Protein AF-0000000085013960 (afdb_homodimer)

Structure (mmCIF, N/CA/C/O backbone):
data_AF-0000000085013960-model_v1
#
loop_
_entity.id
_entity.type
_entity.pdbx_description
1 polymer 'Uncharacterized protein'
#
loop_
_atom_site.group_PDB
_atom_site.id
_atom_site.type_symbol
_atom_site.label_atom_id
_atom_site.label_alt_id
_atom_site.label_comp_id
_atom_site.label_asym_id
_atom_site.label_entity_id
_atom_site.label_seq_id
_atom_site.pdbx_PDB_ins_code
_atom_site.Cartn_x
_atom_site.Cartn_y
_atom_site.Cartn_z
_atom_site.occupancy
_atom_site.B_iso_or_equiv
_atom_site.auth_seq_id
_atom_site.auth_comp_id
_atom_site.auth_asym_id
_atom_site.auth_atom_id
_atom_site.pdbx_PDB_model_num
ATOM 1 N N . MET A 1 1 ? 26.328 -60.625 -32.75 1 34.53 1 MET A N 1
ATOM 2 C CA . MET A 1 1 ? 26.469 -59.156 -32.75 1 34.53 1 MET A CA 1
ATOM 3 C C . MET A 1 1 ? 25.094 -58.5 -32.719 1 34.53 1 MET A C 1
ATOM 5 O O . MET A 1 1 ? 24.453 -58.312 -33.781 1 34.53 1 MET A O 1
ATOM 9 N N . MET A 1 2 ? 24.219 -58.719 -31.703 1 44.34 2 MET A N 1
ATOM 10 C CA . MET A 1 2 ? 22.844 -58.281 -31.531 1 44.34 2 MET A C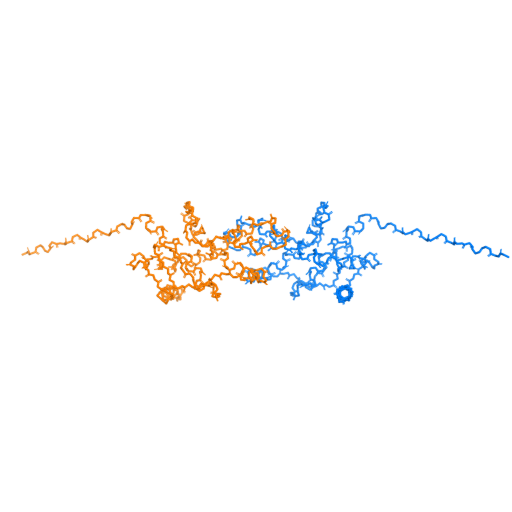A 1
ATOM 11 C C . MET A 1 2 ? 22.797 -56.75 -31.422 1 44.34 2 MET A C 1
ATOM 13 O O . MET A 1 2 ? 23.375 -56.188 -30.484 1 44.34 2 MET A O 1
ATOM 17 N N . THR A 1 3 ? 22.75 -56 -32.531 1 48.81 3 THR A N 1
ATOM 18 C CA . THR A 1 3 ? 22.531 -54.562 -32.562 1 48.81 3 THR A CA 1
ATOM 19 C C . THR A 1 3 ? 21.297 -54.188 -31.75 1 48.81 3 THR A C 1
ATOM 21 O O . THR A 1 3 ? 20.188 -54.625 -32.062 1 48.81 3 THR A O 1
ATOM 24 N N . LYS A 1 4 ? 21.516 -53.906 -30.422 1 54.72 4 LYS A N 1
ATOM 25 C CA . LYS A 1 4 ? 20.438 -53.375 -29.609 1 54.72 4 LYS A CA 1
ATOM 26 C C . LYS A 1 4 ? 19.781 -52.188 -30.312 1 54.72 4 LYS A C 1
ATOM 28 O O . LYS A 1 4 ? 20.453 -51.188 -30.641 1 54.72 4 LYS A O 1
ATOM 33 N N . ALA A 1 5 ? 18.625 -52.344 -30.953 1 47.38 5 ALA A N 1
ATOM 34 C CA . ALA A 1 5 ? 17.828 -51.25 -31.516 1 47.38 5 ALA A CA 1
ATOM 35 C C . ALA A 1 5 ? 17.641 -50.125 -30.5 1 47.38 5 ALA A C 1
ATOM 37 O O . ALA A 1 5 ? 17.203 -50.344 -29.375 1 47.38 5 ALA A O 1
ATOM 38 N N . PHE A 1 6 ? 18.469 -49.094 -30.5 1 43.22 6 PHE A N 1
ATOM 39 C CA . PHE A 1 6 ? 18.281 -47.844 -29.75 1 43.22 6 PHE A CA 1
ATOM 40 C C . PHE A 1 6 ? 16.859 -47.344 -29.922 1 43.22 6 PHE A C 1
ATOM 42 O O . PHE A 1 6 ? 16.453 -46.969 -31.031 1 43.22 6 PHE A O 1
ATOM 49 N N . THR A 1 7 ? 15.836 -47.969 -29.281 1 44.75 7 THR A N 1
ATOM 50 C CA . THR A 1 7 ? 14.5 -47.375 -29.344 1 44.75 7 THR A CA 1
ATOM 51 C C . THR A 1 7 ? 14.57 -45.844 -29.219 1 44.75 7 THR A C 1
ATOM 53 O O . THR A 1 7 ? 15.266 -45.312 -28.344 1 44.75 7 THR A O 1
ATOM 56 N N . ALA A 1 8 ? 14.273 -45.094 -30.266 1 50.06 8 ALA A N 1
ATOM 57 C CA . ALA A 1 8 ? 14.141 -43.625 -30.328 1 50.06 8 ALA A CA 1
ATOM 58 C C . ALA A 1 8 ? 13.445 -43.094 -29.094 1 50.06 8 ALA A C 1
ATOM 60 O O . ALA A 1 8 ? 12.5 -43.688 -28.578 1 50.06 8 ALA A O 1
ATOM 61 N N . PRO A 1 9 ? 14.211 -42.312 -28.312 1 45.5 9 PRO A N 1
ATOM 62 C CA . PRO A 1 9 ? 13.547 -41.719 -27.156 1 45.5 9 PRO A CA 1
ATOM 63 C C . PRO A 1 9 ? 12.117 -41.25 -27.453 1 45.5 9 PRO A C 1
ATOM 65 O O . PRO A 1 9 ? 11.797 -40.938 -28.609 1 45.5 9 PRO A O 1
ATOM 68 N N . ALA A 1 10 ? 11.109 -41.75 -26.844 1 44.91 10 ALA A N 1
ATOM 69 C CA . ALA A 1 10 ? 9.711 -41.344 -26.938 1 44.91 10 ALA A CA 1
ATOM 70 C C . ALA A 1 10 ? 9.594 -39.844 -27.203 1 44.91 10 ALA A C 1
ATOM 72 O O . ALA A 1 10 ? 10.422 -39.062 -26.734 1 44.91 10 ALA A O 1
ATOM 73 N N . PRO A 1 11 ? 9.016 -39.344 -28.266 1 38.75 11 PRO A N 1
ATOM 74 C CA . PRO A 1 11 ?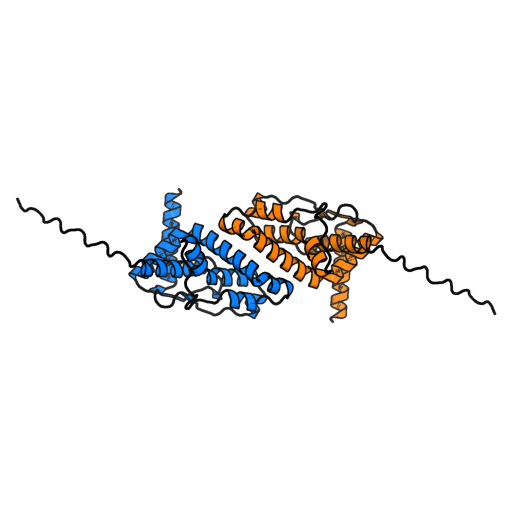 8.844 -37.938 -28.547 1 38.75 11 PRO A CA 1
ATOM 75 C C . PRO A 1 11 ? 8.484 -37.125 -27.297 1 38.75 11 PRO A C 1
ATOM 77 O O . PRO A 1 11 ? 7.789 -37.625 -26.406 1 38.75 11 PRO A O 1
ATOM 80 N N . GLN A 1 12 ? 9.336 -36.375 -26.688 1 40.06 12 GLN A N 1
ATOM 81 C CA . GLN A 1 12 ? 8.984 -35.406 -25.672 1 40.06 12 GLN A CA 1
ATOM 82 C C . GLN A 1 12 ? 7.625 -34.75 -25.953 1 40.06 12 GLN A C 1
ATOM 84 O O . GLN A 1 12 ? 7.41 -34.188 -27.016 1 40.06 12 GLN A O 1
ATOM 89 N N . THR A 1 13 ? 6.516 -35.344 -25.625 1 38.91 13 THR A N 1
ATOM 90 C CA . THR A 1 13 ? 5.195 -34.719 -25.781 1 38.91 13 THR A CA 1
ATOM 91 C C . THR A 1 13 ? 5.262 -33.219 -25.609 1 38.91 13 THR A C 1
ATOM 93 O O . THR A 1 13 ? 5.582 -32.719 -24.531 1 38.91 13 THR A O 1
ATOM 96 N N . GLN A 1 14 ? 5.535 -32.438 -26.578 1 43.69 14 GLN A N 1
ATOM 97 C CA . GLN A 1 14 ? 5.473 -30.984 -26.672 1 43.69 14 GLN A CA 1
ATOM 98 C C . GLN A 1 14 ? 4.207 -30.453 -26.016 1 43.69 14 GLN A C 1
ATOM 100 O O . GLN A 1 14 ? 3.096 -30.812 -26.406 1 43.69 14 GLN A O 1
ATOM 105 N N . ILE A 1 15 ? 4.168 -30.203 -24.703 1 50.97 15 ILE A N 1
ATOM 106 C CA . ILE A 1 15 ? 3.039 -29.562 -24.047 1 50.97 15 ILE A CA 1
ATOM 107 C C . ILE A 1 15 ? 2.504 -28.422 -24.922 1 50.97 15 ILE A C 1
ATOM 109 O O . ILE A 1 15 ? 3.271 -27.578 -25.391 1 50.97 15 ILE A O 1
ATOM 113 N N . ALA A 1 16 ? 1.278 -28.516 -25.422 1 58.5 16 ALA A N 1
ATOM 114 C CA . ALA A 1 16 ? 0.622 -27.453 -26.188 1 58.5 16 ALA A CA 1
ATOM 115 C C . ALA A 1 16 ? 0.793 -26.094 -25.516 1 58.5 16 ALA A C 1
ATOM 117 O O . ALA A 1 16 ? 0.674 -25.984 -24.297 1 58.5 16 ALA A O 1
ATOM 118 N N . PRO A 1 17 ? 1.431 -25.172 -26.219 1 63.28 17 PRO A N 1
ATOM 119 C CA . PRO A 1 17 ? 1.719 -23.828 -25.703 1 63.28 17 PRO A CA 1
ATOM 120 C C . PRO A 1 17 ? 0.569 -23.266 -24.875 1 63.28 17 PRO A C 1
ATOM 122 O O . PRO A 1 17 ? 0.802 -22.578 -23.875 1 63.28 17 PRO A O 1
ATOM 125 N N . ASP A 1 18 ? -0.625 -23.688 -25.125 1 83.19 18 ASP A N 1
ATOM 126 C CA . ASP A 1 18 ? -1.781 -23.172 -24.406 1 83.19 18 ASP A CA 1
ATOM 127 C C . ASP A 1 18 ? -1.883 -23.797 -23.016 1 83.19 18 ASP A C 1
ATOM 129 O O . ASP A 1 18 ? -2.154 -23.094 -22.031 1 83.19 18 ASP A O 1
ATOM 133 N N . LEU A 1 19 ? -1.408 -25.156 -23.031 1 89.69 19 LEU A N 1
ATOM 134 C CA . LEU A 1 19 ? -1.486 -25.844 -21.75 1 89.69 19 LEU A CA 1
ATOM 135 C C . LEU A 1 19 ? -0.412 -25.328 -20.797 1 89.69 19 LEU A C 1
ATOM 137 O O . LEU A 1 19 ? -0.662 -25.172 -19.594 1 89.69 19 LEU A O 1
ATOM 141 N N . TYR A 1 20 ? 0.756 -25.125 -21.344 1 92.5 20 TYR A N 1
ATOM 142 C CA . TYR A 1 20 ? 1.852 -24.594 -20.547 1 92.5 20 TYR A CA 1
ATOM 143 C C . TYR A 1 20 ? 1.48 -23.234 -19.953 1 92.5 20 TYR A C 1
ATOM 145 O O . TYR A 1 20 ? 1.585 -23.047 -18.734 1 92.5 20 TYR A O 1
ATOM 153 N N . LEU A 1 21 ? 1.007 -22.375 -20.781 1 93.44 21 LEU A N 1
ATOM 154 C CA . LEU A 1 21 ? 0.674 -21.031 -20.312 1 93.44 21 LEU A CA 1
ATOM 155 C C . LEU A 1 21 ? -0.438 -21.078 -19.281 1 93.44 21 LEU A C 1
ATOM 157 O O . LEU A 1 21 ? -0.339 -20.438 -18.234 1 93.44 21 LEU A O 1
ATOM 161 N N . ARG A 1 22 ? -1.415 -21.828 -19.562 1 92.5 22 ARG A N 1
ATOM 162 C CA . ARG A 1 22 ? -2.537 -21.953 -18.625 1 92.5 22 ARG A CA 1
ATOM 163 C C . ARG A 1 22 ? -2.074 -22.484 -17.266 1 92.5 22 ARG A C 1
ATOM 165 O O . ARG A 1 22 ? -2.453 -21.938 -16.234 1 92.5 22 ARG A O 1
ATOM 172 N N . SER A 1 23 ? -1.232 -23.516 -17.297 1 96.19 23 SER A N 1
ATOM 173 C CA . SER A 1 23 ? -0.751 -24.094 -16.047 1 96.19 23 SER A CA 1
ATOM 174 C C . SER A 1 23 ? 0.097 -23.094 -15.266 1 96.19 23 SER A C 1
ATOM 176 O O . SER A 1 23 ? -0.013 -23.016 -14.039 1 96.19 23 SER A O 1
ATOM 178 N N . VAL A 1 24 ? 0.872 -22.328 -15.984 1 97.06 24 VAL A N 1
ATOM 179 C CA . VAL A 1 24 ? 1.771 -21.375 -15.344 1 97.06 24 VAL A CA 1
ATOM 180 C C . VAL A 1 24 ? 0.961 -20.25 -14.711 1 97.06 24 VAL A C 1
ATOM 182 O O . VAL A 1 24 ? 1.248 -19.812 -13.586 1 97.06 24 VAL A O 1
ATOM 185 N N . LEU A 1 25 ? -0.064 -19.797 -15.383 1 95.94 25 LEU A N 1
ATOM 186 C CA . LEU A 1 25 ? -0.878 -18.703 -14.875 1 95.94 25 LEU A CA 1
ATOM 187 C C . LEU A 1 25 ? -1.646 -19.125 -13.633 1 95.94 25 LEU A C 1
ATOM 189 O O . LE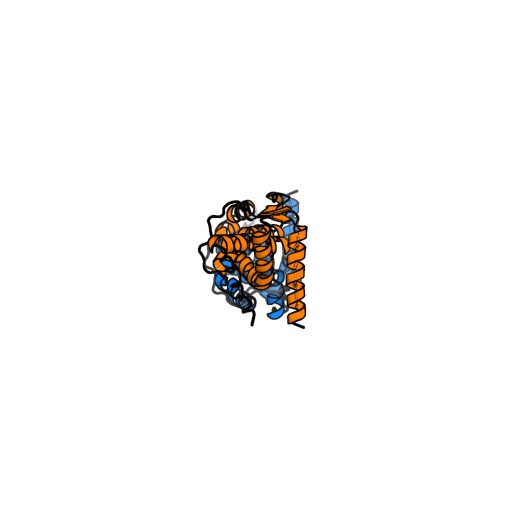U A 1 25 ? -1.679 -18.391 -12.641 1 95.94 25 LEU A O 1
ATOM 193 N N . ILE A 1 26 ? -2.166 -20.281 -13.664 1 95.81 26 ILE A N 1
ATOM 194 C CA . ILE A 1 26 ? -2.922 -20.797 -12.531 1 95.81 26 ILE A CA 1
ATOM 195 C C . ILE A 1 26 ? -1.976 -21.078 -11.367 1 95.81 26 ILE A C 1
ATOM 197 O O . ILE A 1 26 ? -2.287 -20.766 -10.219 1 95.81 26 ILE A O 1
ATOM 201 N N . ALA A 1 27 ? -0.834 -21.625 -11.664 1 97.88 27 ALA A N 1
ATOM 202 C CA . ALA A 1 27 ? 0.171 -21.906 -10.648 1 97.88 27 ALA A CA 1
ATOM 203 C C . ALA A 1 27 ? 0.643 -20.625 -9.969 1 97.88 27 ALA A C 1
ATOM 205 O O . ALA A 1 27 ? 0.898 -20.625 -8.758 1 97.88 27 ALA A O 1
ATOM 206 N N . ALA A 1 28 ? 0.744 -19.609 -10.742 1 97.81 28 ALA A N 1
ATOM 207 C CA . ALA A 1 28 ? 1.175 -18.312 -10.195 1 97.81 28 ALA A CA 1
ATOM 208 C C . ALA A 1 28 ? 0.218 -17.844 -9.109 1 97.81 28 ALA A C 1
ATOM 210 O O . ALA A 1 28 ? 0.652 -17.391 -8.039 1 97.81 28 ALA A O 1
ATOM 211 N N . GLU A 1 29 ? -1.069 -17.906 -9.391 1 97.31 29 GLU A N 1
ATOM 212 C CA . GLU A 1 29 ? -2.066 -17.516 -8.398 1 97.31 29 GLU A CA 1
ATOM 213 C C . GLU A 1 29 ? -1.962 -18.391 -7.148 1 97.31 29 GLU A C 1
ATOM 215 O O . GLU A 1 29 ? -2.01 -17.891 -6.027 1 97.31 29 GLU A O 1
ATOM 220 N N . ALA A 1 30 ? -1.729 -19.641 -7.328 1 97.75 30 ALA A N 1
ATOM 221 C CA . ALA A 1 30 ? -1.642 -20.578 -6.215 1 97.75 30 ALA A CA 1
ATOM 222 C C . ALA A 1 30 ? -0.409 -20.312 -5.359 1 97.75 30 ALA A C 1
ATOM 224 O O . ALA A 1 30 ? -0.48 -20.344 -4.129 1 97.75 30 ALA A O 1
ATOM 225 N N . VAL A 1 31 ? 0.691 -20.062 -6.016 1 98.56 31 VAL A N 1
ATOM 226 C CA . VAL A 1 31 ? 1.938 -19.812 -5.297 1 98.56 31 VAL A CA 1
ATOM 227 C C . VAL A 1 31 ? 1.815 -18.531 -4.488 1 98.56 31 VAL A C 1
ATOM 229 O O . VAL A 1 31 ? 2.203 -18.484 -3.316 1 98.56 31 VAL A O 1
ATOM 232 N N . LEU A 1 32 ? 1.246 -17.516 -5.082 1 98.38 32 LEU A N 1
ATOM 233 C CA . LEU A 1 32 ? 1.024 -16.281 -4.34 1 98.38 32 LEU A CA 1
ATOM 234 C C . LEU A 1 32 ? 0.135 -16.531 -3.125 1 98.38 32 LEU A C 1
ATOM 236 O O . LEU A 1 32 ? 0.415 -16.031 -2.033 1 98.38 32 LEU A O 1
ATOM 240 N N . ALA A 1 33 ? -0.944 -17.266 -3.354 1 98.06 33 ALA A N 1
ATOM 241 C CA . ALA A 1 33 ? -1.85 -17.562 -2.248 1 98.06 33 ALA A CA 1
ATOM 242 C C . ALA A 1 33 ? -1.116 -18.297 -1.123 1 98.06 33 ALA A C 1
ATOM 244 O O . ALA A 1 33 ? -1.311 -17.984 0.054 1 98.06 33 ALA A O 1
ATOM 245 N N . HIS A 1 34 ? -0.246 -19.172 -1.497 1 97.62 34 HIS A N 1
ATOM 246 C CA . HIS A 1 34 ? 0.511 -19.938 -0.52 1 97.62 34 HIS A CA 1
ATOM 247 C C . HIS A 1 34 ? 1.45 -19.047 0.283 1 97.62 34 HIS A C 1
ATOM 249 O O . HIS A 1 34 ? 1.659 -19.266 1.478 1 97.62 34 HIS A O 1
ATOM 255 N N . LEU A 1 35 ? 1.992 -18.094 -0.341 1 96.88 35 LEU A N 1
ATOM 256 C CA . LEU A 1 35 ? 2.963 -17.188 0.283 1 96.88 35 LEU A CA 1
ATOM 257 C C . LEU A 1 35 ? 2.273 -16.234 1.241 1 96.88 35 LEU A C 1
ATOM 259 O O . LEU A 1 35 ? 2.934 -15.586 2.061 1 96.88 35 LEU A O 1
ATOM 263 N N . HIS A 1 36 ? 1.008 -16.016 1.128 1 96.12 36 HIS A N 1
ATOM 264 C CA . HIS A 1 36 ? 0.226 -15.117 1.969 1 96.12 36 HIS A CA 1
ATOM 265 C C . HIS A 1 36 ? -0.785 -15.891 2.811 1 96.12 36 HIS A C 1
ATOM 267 O O . HIS A 1 36 ? -1.967 -15.953 2.465 1 96.12 36 HIS A O 1
ATOM 273 N N . PRO A 1 37 ? -0.419 -16.359 3.883 1 88.88 37 PRO A N 1
ATOM 274 C CA . PRO A 1 37 ? -1.261 -17.281 4.637 1 88.88 37 PRO A CA 1
ATOM 275 C C . PRO A 1 37 ? -2.385 -16.578 5.395 1 88.88 37 PRO A C 1
ATOM 277 O O . PRO A 1 37 ? -2.436 -16.641 6.625 1 88.88 37 PRO A O 1
ATOM 280 N N . ARG A 1 38 ? -3.318 -15.969 4.754 1 94.81 38 ARG A N 1
ATOM 281 C CA . ARG A 1 38 ? -4.547 -15.375 5.27 1 94.81 38 ARG A CA 1
ATOM 282 C C . ARG A 1 38 ? -5.727 -16.328 5.102 1 94.81 38 ARG A C 1
ATOM 284 O O . ARG A 1 38 ? -5.766 -17.125 4.156 1 94.81 38 ARG A O 1
ATOM 291 N N . ALA A 1 39 ? -6.641 -16.234 5.898 1 92.56 39 ALA A N 1
ATOM 292 C CA . ALA A 1 39 ? -7.766 -17.172 5.922 1 92.56 39 ALA A CA 1
ATOM 293 C C . ALA A 1 39 ? -8.461 -17.219 4.566 1 92.56 39 ALA A C 1
ATOM 295 O O . ALA A 1 39 ? -8.672 -18.297 4.008 1 92.56 39 ALA A O 1
ATOM 296 N N . PRO A 1 40 ? -8.734 -16.109 3.965 1 95.06 40 PRO A N 1
ATOM 297 C CA . PRO A 1 40 ? -9.438 -16.156 2.684 1 95.06 40 PRO A CA 1
ATOM 298 C C . PRO A 1 40 ? -8.547 -16.609 1.533 1 95.06 40 PRO A C 1
ATOM 300 O O . PRO A 1 40 ? -9.023 -16.797 0.411 1 95.06 40 PRO A O 1
ATOM 303 N N . LEU A 1 41 ? -7.293 -16.75 1.783 1 96.44 41 LEU A N 1
ATOM 304 C CA . LEU A 1 41 ? -6.363 -17.141 0.729 1 96.44 41 LEU A CA 1
ATOM 305 C C . LEU A 1 41 ? -5.938 -18.594 0.885 1 96.44 41 LEU A C 1
ATOM 307 O O . LEU A 1 41 ? -5.156 -19.109 0.079 1 96.44 41 LEU A O 1
ATOM 311 N N . ARG A 1 42 ? -6.488 -19.219 1.878 1 95.81 42 ARG A N 1
ATOM 312 C CA . ARG A 1 42 ? -6.297 -20.672 1.983 1 95.81 42 ARG A CA 1
ATOM 313 C C . ARG A 1 42 ? -7.09 -21.406 0.91 1 95.81 42 ARG A C 1
ATOM 315 O O . ARG A 1 42 ? -8.312 -21.281 0.84 1 95.81 42 ARG A O 1
ATOM 322 N N . PHE A 1 43 ? -6.34 -22.016 0.086 1 93.19 43 PHE A N 1
ATOM 323 C CA . PHE A 1 43 ? -7.066 -22.703 -0.979 1 93.19 43 PHE A CA 1
ATOM 324 C C . PHE A 1 43 ? -7.16 -24.203 -0.698 1 93.19 43 PHE A C 1
ATOM 326 O O . PHE A 1 43 ? -6.371 -24.75 0.079 1 93.19 43 PHE A O 1
ATOM 333 N N . VAL A 1 44 ? -8.188 -24.797 -1.324 1 95.06 44 VAL A N 1
ATOM 334 C CA . VAL A 1 44 ? -8.484 -26.219 -1.172 1 95.06 44 VAL A CA 1
ATOM 335 C C . VAL A 1 44 ? -7.785 -27.016 -2.271 1 95.06 44 VAL A C 1
ATOM 337 O O . VAL A 1 44 ? -7.207 -28.078 -2.01 1 95.06 44 VAL A O 1
ATOM 340 N N . CYS A 1 45 ? -7.844 -26.422 -3.445 1 96.5 45 CYS A N 1
ATOM 341 C CA . CYS A 1 45 ? -7.25 -27.125 -4.57 1 96.5 45 CYS A CA 1
ATOM 342 C C . CYS A 1 45 ? -6.938 -26.172 -5.715 1 96.5 45 CYS A C 1
ATOM 344 O O . CYS A 1 45 ? -7.453 -25.062 -5.754 1 96.5 45 CYS A O 1
ATOM 346 N N . VAL A 1 46 ? -6.094 -26.562 -6.52 1 97.25 46 VAL A N 1
ATOM 347 C CA . VAL A 1 46 ? -5.738 -25.906 -7.777 1 97.25 46 VAL A CA 1
ATOM 348 C C . VAL A 1 46 ? -5.945 -26.891 -8.938 1 97.25 46 VAL A C 1
ATOM 350 O O . VAL A 1 46 ? -5.43 -28 -8.914 1 97.25 46 VAL A O 1
ATOM 353 N N . ALA A 1 47 ? -6.672 -26.453 -9.891 1 96.06 47 ALA A N 1
ATOM 354 C CA . ALA A 1 47 ? -6.98 -27.328 -11.016 1 96.06 47 ALA A CA 1
ATOM 355 C C . ALA A 1 47 ? -6.762 -26.625 -12.352 1 96.06 47 ALA A C 1
ATOM 357 O O . ALA A 1 47 ? -7.059 -25.438 -12.484 1 96.06 47 ALA A O 1
ATOM 358 N N . LEU A 1 48 ? -6.285 -27.391 -13.305 1 92.69 48 LEU A N 1
ATOM 359 C CA . LEU A 1 48 ? -6.082 -26.844 -14.641 1 92.69 48 LEU A CA 1
ATOM 360 C C . LEU A 1 48 ? -7.391 -26.328 -15.227 1 92.69 48 LEU A C 1
ATOM 362 O O . LEU A 1 48 ? -7.406 -25.312 -15.922 1 92.69 48 LEU A O 1
ATOM 366 N N . ASP A 1 49 ? -8.406 -27.188 -14.875 1 86.25 49 ASP A N 1
ATOM 367 C CA . ASP A 1 49 ? -9.734 -26.781 -15.305 1 86.25 49 ASP A CA 1
ATOM 368 C C . ASP A 1 49 ? -10.5 -26.094 -14.18 1 86.25 49 ASP A C 1
ATOM 370 O O . ASP A 1 49 ? -10.672 -26.672 -13.102 1 86.25 49 ASP A O 1
ATOM 374 N N . GLY A 1 50 ? -10.43 -24.844 -13.93 1 86.19 50 GLY A N 1
ATOM 375 C CA . GLY A 1 50 ? -11.195 -24.156 -12.898 1 86.19 50 GLY A CA 1
ATOM 376 C C . GLY A 1 50 ? -10.398 -23.109 -12.148 1 86.19 50 GLY A C 1
ATOM 377 O O . GLY A 1 50 ? -10.961 -22.203 -11.5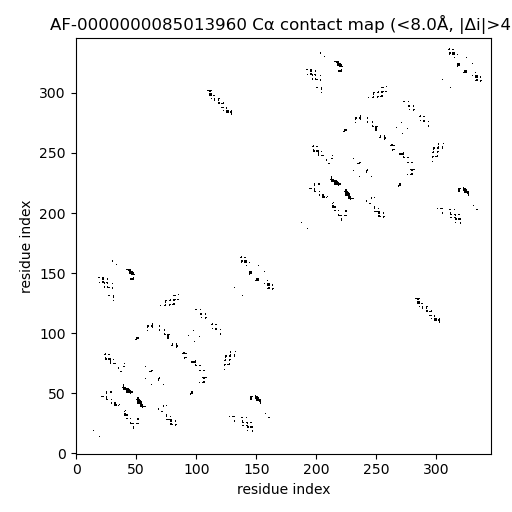39 1 86.19 50 GLY A O 1
ATOM 378 N N . GLY A 1 51 ? -9.07 -23.453 -12.031 1 93.12 51 GLY A N 1
ATOM 379 C CA . GLY A 1 51 ? -8.25 -22.469 -11.336 1 93.12 51 GLY A CA 1
ATOM 380 C C . GLY A 1 51 ? -8.094 -22.766 -9.852 1 93.12 51 GLY A C 1
ATOM 381 O O . GLY A 1 51 ? -8.062 -23.922 -9.445 1 93.12 51 GLY A O 1
ATOM 382 N N . VAL A 1 52 ? -7.887 -21.828 -9.055 1 96.06 52 VAL A N 1
ATOM 383 C CA . VAL A 1 52 ? -7.668 -21.984 -7.625 1 96.06 52 VAL A CA 1
ATOM 384 C C . VAL A 1 52 ? -9 -21.922 -6.887 1 96.06 52 VAL A C 1
ATOM 386 O O . VAL A 1 52 ? -9.781 -20.984 -7.086 1 96.06 52 VAL A O 1
ATOM 389 N N . THR A 1 53 ? -9.289 -22.922 -6.102 1 95.62 53 THR A N 1
ATOM 390 C CA . THR A 1 53 ? -10.484 -22.938 -5.27 1 95.62 53 THR A CA 1
ATOM 391 C C . THR A 1 53 ? -10.141 -22.625 -3.816 1 95.62 53 THR A C 1
ATOM 393 O O . THR A 1 53 ? -9.422 -23.391 -3.168 1 95.62 53 THR A O 1
ATOM 396 N N . PHE A 1 54 ? -10.695 -21.578 -3.357 1 96 54 PHE A N 1
ATOM 397 C CA . PHE A 1 54 ? -10.391 -21.141 -2.002 1 96 54 PHE A CA 1
ATOM 398 C C . PHE A 1 54 ? -11.414 -21.688 -1.014 1 96 54 PHE A C 1
ATOM 400 O O . PHE A 1 54 ? -12.562 -21.953 -1.385 1 96 54 PHE A O 1
ATOM 407 N N . ALA A 1 55 ? -10.992 -21.781 0.184 1 94.38 55 ALA A N 1
ATOM 408 C CA . ALA A 1 55 ? -11.828 -22.375 1.229 1 94.38 55 ALA A CA 1
ATOM 409 C C . ALA A 1 55 ? -12.938 -21.406 1.643 1 94.38 55 ALA A C 1
ATOM 411 O O . ALA A 1 55 ? -13.992 -21.828 2.113 1 94.38 55 ALA A O 1
ATOM 412 N N . ALA A 1 56 ? -12.672 -20.078 1.477 1 93.56 56 ALA A N 1
ATOM 413 C CA . ALA A 1 56 ? -13.633 -19.078 1.908 1 93.56 56 ALA A CA 1
ATOM 414 C C . ALA A 1 56 ? -13.555 -17.828 1.029 1 93.56 56 ALA A C 1
ATOM 416 O O . ALA A 1 56 ? -12.516 -17.547 0.43 1 93.56 56 ALA A O 1
ATOM 417 N N . GLN A 1 57 ? -14.672 -17.188 0.991 1 93.19 57 GLN A N 1
ATOM 418 C CA . GLN A 1 57 ? -14.703 -15.883 0.323 1 93.19 57 GLN A CA 1
ATOM 419 C C . GLN A 1 57 ? -14.273 -14.766 1.269 1 93.19 57 GLN A C 1
ATOM 421 O O . GLN A 1 57 ? -14.562 -14.812 2.465 1 93.19 57 GLN A O 1
ATOM 426 N N . PRO A 1 58 ? -13.602 -13.812 0.681 1 94.69 58 PRO A N 1
ATOM 427 C CA . PRO A 1 58 ? -13.281 -12.664 1.537 1 94.69 58 PRO A CA 1
ATOM 428 C C . PRO A 1 58 ? -14.516 -11.891 1.976 1 94.69 58 PRO A C 1
ATOM 430 O O . PRO A 1 58 ? -15.453 -11.711 1.189 1 94.69 58 PRO A O 1
ATOM 433 N N . HIS A 1 59 ? -14.484 -11.469 3.199 1 93.31 59 HIS A N 1
ATOM 434 C CA . HIS A 1 59 ? -15.562 -10.641 3.721 1 93.31 59 HIS A CA 1
ATOM 435 C C . HIS A 1 59 ? -15.312 -9.164 3.439 1 93.31 59 HIS A C 1
ATOM 437 O O . HIS A 1 59 ? -14.297 -8.609 3.861 1 93.31 59 HIS A O 1
ATOM 443 N N . PRO A 1 60 ? -16.25 -8.555 2.83 1 90.44 60 PRO A N 1
ATOM 444 C CA . PRO A 1 60 ? -16.031 -7.164 2.418 1 90.44 60 PRO A CA 1
ATOM 445 C C . PRO A 1 60 ? -15.719 -6.242 3.596 1 90.44 60 PRO A C 1
ATOM 447 O O . PRO A 1 60 ? -14.859 -5.367 3.49 1 90.44 60 PRO A O 1
ATOM 450 N N . GLN A 1 61 ? -16.391 -6.406 4.68 1 93.19 61 GLN A N 1
ATOM 451 C CA . GLN A 1 61 ? -16.156 -5.555 5.84 1 93.19 61 GLN A CA 1
ATOM 452 C C . GLN A 1 61 ? -14.758 -5.773 6.402 1 93.19 61 GLN A C 1
ATOM 454 O O . GLN A 1 61 ? -14.102 -4.824 6.844 1 93.19 61 GLN A O 1
ATOM 459 N N . ALA A 1 62 ? -14.297 -7.035 6.383 1 95.44 62 ALA A N 1
ATOM 460 C CA . ALA A 1 62 ? -12.945 -7.332 6.852 1 95.44 62 ALA A CA 1
ATOM 461 C C . ALA A 1 62 ? -11.898 -6.695 5.945 1 95.44 62 ALA A C 1
ATOM 463 O O . ALA A 1 62 ? -10.891 -6.168 6.426 1 95.44 62 ALA A O 1
ATOM 464 N N . LEU A 1 63 ? -12.188 -6.758 4.652 1 95.69 63 LEU A N 1
ATOM 465 C CA . LEU A 1 63 ? -11.281 -6.141 3.688 1 95.69 63 LEU A CA 1
ATOM 466 C C . LEU A 1 63 ? -11.188 -4.637 3.908 1 95.69 63 LEU A C 1
ATOM 468 O O . LEU A 1 63 ? -10.102 -4.062 3.877 1 95.69 63 LEU A O 1
ATOM 472 N N . ALA A 1 64 ? -12.297 -4.031 4.184 1 93.75 64 ALA A N 1
ATOM 473 C CA . ALA A 1 64 ? -12.352 -2.584 4.363 1 93.75 64 ALA A CA 1
ATOM 474 C C . ALA A 1 64 ? -11.625 -2.162 5.637 1 93.75 64 ALA A C 1
ATOM 476 O O . ALA A 1 64 ? -11.047 -1.074 5.699 1 93.75 64 ALA A O 1
ATOM 477 N N . MET A 1 65 ? -11.555 -3.045 6.648 1 94.31 65 MET A N 1
ATOM 478 C CA . MET A 1 65 ? -11.039 -2.695 7.965 1 94.31 65 MET A CA 1
ATOM 479 C C . MET A 1 65 ? -9.562 -3.074 8.086 1 94.31 65 MET A C 1
ATOM 481 O O . MET A 1 65 ? -8.875 -2.627 9.008 1 94.31 65 MET A O 1
ATOM 485 N N . ASN A 1 66 ? -9.133 -3.852 7.195 1 95.06 66 ASN A N 1
ATOM 486 C CA . ASN A 1 66 ? -7.766 -4.348 7.258 1 95.06 66 ASN A CA 1
ATOM 487 C C . ASN A 1 66 ? -7.059 -4.207 5.91 1 95.06 66 ASN A C 1
ATOM 489 O O . ASN A 1 66 ? -7.145 -5.094 5.062 1 95.06 66 ASN A O 1
ATOM 493 N N . ARG A 1 67 ? -6.289 -3.201 5.824 1 93.31 67 ARG A N 1
ATOM 494 C CA . ARG A 1 67 ? -5.633 -2.861 4.566 1 93.31 67 ARG A CA 1
ATOM 495 C C . ARG A 1 67 ? -4.668 -3.959 4.137 1 93.31 67 ARG A C 1
ATOM 497 O O . ARG A 1 67 ? -4.59 -4.301 2.955 1 93.31 67 ARG A O 1
ATOM 504 N N . GLY A 1 68 ? -3.893 -4.469 5.066 1 94.88 68 GLY A N 1
ATOM 505 C CA . GLY A 1 68 ? -2.992 -5.562 4.738 1 94.88 68 GLY A CA 1
ATOM 506 C C . GLY A 1 68 ? -3.705 -6.762 4.141 1 94.88 68 GLY A C 1
ATOM 507 O O . GLY A 1 68 ? -3.229 -7.352 3.17 1 94.88 68 GLY A O 1
ATOM 508 N N . LEU A 1 69 ? -4.84 -7.105 4.793 1 96.69 69 LEU A N 1
ATOM 509 C CA . LEU A 1 69 ? -5.645 -8.211 4.273 1 96.69 69 LEU A CA 1
ATOM 510 C C . LEU A 1 69 ? -6.156 -7.898 2.873 1 96.69 69 LEU A C 1
ATOM 512 O O . LEU A 1 69 ? -6.074 -8.734 1.974 1 96.69 69 LEU A O 1
ATOM 516 N N . LEU A 1 70 ? -6.676 -6.707 2.701 1 97.44 70 LEU A N 1
ATOM 517 C CA . LEU A 1 70 ? -7.18 -6.277 1.403 1 97.44 70 LEU A CA 1
ATOM 518 C C . LEU A 1 70 ? -6.105 -6.406 0.331 1 97.44 70 LEU A C 1
ATOM 520 O O . LEU A 1 70 ? -6.348 -6.98 -0.733 1 97.44 70 LEU A O 1
ATOM 524 N N . GLU A 1 71 ? -4.945 -5.902 0.624 1 97.81 71 GLU A N 1
ATOM 525 C CA . GLU A 1 71 ? -3.869 -5.875 -0.365 1 97.81 71 GLU A CA 1
ATOM 526 C C . GLU A 1 71 ? -3.414 -7.289 -0.722 1 97.81 71 GLU A C 1
ATOM 528 O O . GLU A 1 71 ? -3.172 -7.59 -1.893 1 97.81 71 GLU A O 1
ATOM 533 N N . ASP A 1 72 ? -3.309 -8.141 0.279 1 97.88 72 ASP A N 1
ATOM 534 C CA . ASP A 1 72 ? -2.916 -9.516 0.014 1 97.88 72 ASP A CA 1
ATOM 535 C C . ASP A 1 72 ? -3.932 -10.211 -0.889 1 97.88 72 ASP A C 1
ATOM 537 O O . ASP A 1 72 ? -3.555 -10.891 -1.851 1 97.88 72 ASP A O 1
ATOM 541 N N . VAL A 1 73 ? -5.199 -10.055 -0.562 1 98.06 73 VAL A N 1
ATOM 542 C CA . VAL A 1 73 ? -6.266 -10.719 -1.301 1 98.06 73 VAL A CA 1
ATOM 543 C C . VAL A 1 73 ? -6.281 -10.227 -2.746 1 98.06 73 VAL A C 1
ATOM 545 O O . VAL A 1 73 ? -6.359 -11.031 -3.68 1 98.06 73 VAL A O 1
ATOM 548 N N . VAL A 1 74 ? -6.172 -8.953 -2.965 1 97.88 74 VAL A N 1
ATOM 549 C CA . VAL A 1 74 ? -6.215 -8.383 -4.305 1 97.88 74 VAL A CA 1
ATOM 550 C C . VAL A 1 74 ? -4.949 -8.766 -5.07 1 97.88 74 VAL A C 1
ATOM 552 O O . VAL A 1 74 ? -5.008 -9.102 -6.254 1 97.88 74 VAL A O 1
ATOM 555 N N . LEU A 1 75 ? -3.818 -8.742 -4.387 1 98.06 75 LEU A N 1
ATOM 556 C CA . LEU A 1 75 ? -2.549 -9.133 -4.988 1 98.06 75 LEU A CA 1
ATOM 557 C C . LEU A 1 75 ? -2.617 -10.555 -5.527 1 98.06 75 LEU A C 1
ATOM 559 O O . LEU A 1 75 ? -2.201 -10.82 -6.66 1 98.06 75 LEU A O 1
ATOM 563 N N . VAL A 1 76 ? -3.178 -11.406 -4.758 1 98.06 76 VAL A N 1
ATOM 564 C CA . VAL A 1 76 ? -3.293 -12.805 -5.156 1 98.06 76 VAL A CA 1
ATOM 565 C C . VAL A 1 76 ? -4.258 -12.93 -6.336 1 98.06 76 VAL A C 1
ATOM 567 O O . VAL A 1 76 ? -4 -13.68 -7.281 1 98.06 76 VAL A O 1
ATOM 570 N N . ALA A 1 77 ? -5.34 -12.195 -6.273 1 96.81 77 ALA A N 1
ATOM 571 C CA . ALA A 1 77 ? -6.32 -12.211 -7.355 1 96.81 77 ALA A CA 1
ATOM 572 C C . ALA A 1 77 ? -5.703 -11.719 -8.664 1 96.81 77 ALA A C 1
ATOM 574 O O . ALA A 1 77 ? -6.203 -12.031 -9.75 1 96.81 77 ALA A O 1
ATOM 575 N N . LEU A 1 78 ? -4.602 -11.008 -8.555 1 96.75 78 LEU A N 1
ATOM 576 C CA . LEU A 1 78 ? -3.924 -10.461 -9.727 1 96.75 78 LEU A CA 1
ATOM 577 C C . LEU A 1 78 ? -2.824 -11.398 -10.211 1 96.75 78 LEU A C 1
ATOM 579 O O . LEU A 1 78 ? -2.082 -11.07 -11.133 1 96.75 78 LEU A O 1
ATOM 583 N N . GLY A 1 79 ? -2.727 -12.492 -9.594 1 96.81 79 GLY A N 1
ATOM 584 C CA . GLY A 1 79 ? -1.624 -13.406 -9.844 1 96.81 79 GLY A CA 1
ATOM 585 C C . GLY A 1 79 ? -1.507 -13.812 -11.305 1 96.81 79 GLY A C 1
ATOM 586 O O . GLY A 1 79 ? -0.413 -13.805 -11.867 1 96.81 79 GLY A O 1
ATOM 587 N N . ARG A 1 80 ? -2.602 -14.148 -11.922 1 95.75 80 ARG A N 1
ATOM 588 C CA . ARG A 1 80 ? -2.584 -14.609 -13.305 1 95.75 80 ARG A CA 1
ATOM 589 C C . ARG A 1 80 ? -2.18 -13.484 -14.25 1 95.75 80 ARG A C 1
ATOM 591 O O . ARG A 1 80 ? -1.349 -13.68 -15.141 1 95.75 80 ARG A O 1
ATOM 598 N N . VAL A 1 81 ? -2.725 -12.328 -14.016 1 95.12 81 VAL A N 1
ATOM 599 C CA . VAL A 1 81 ? -2.412 -11.172 -14.844 1 95.12 81 VAL A CA 1
ATOM 600 C C . VAL A 1 81 ? -0.937 -10.805 -14.688 1 95.12 81 VAL A C 1
ATOM 602 O O . VAL A 1 81 ? -0.265 -10.484 -15.672 1 95.12 81 VAL A O 1
ATOM 605 N N . ALA A 1 82 ? -0.451 -10.867 -13.5 1 96.88 82 ALA A N 1
ATOM 606 C CA . ALA A 1 82 ? 0.949 -10.555 -13.227 1 96.88 82 ALA A CA 1
ATOM 607 C C . ALA A 1 82 ? 1.877 -11.531 -13.938 1 96.88 82 ALA A C 1
ATOM 609 O O . ALA A 1 82 ? 2.865 -11.125 -14.555 1 96.88 82 ALA A O 1
ATOM 610 N N . ALA A 1 83 ? 1.525 -12.781 -13.867 1 97.25 83 ALA A N 1
ATOM 611 C CA . ALA A 1 83 ? 2.336 -13.797 -14.531 1 97.25 83 ALA A CA 1
ATOM 612 C C . ALA A 1 83 ? 2.33 -13.609 -16.047 1 97.25 83 ALA A C 1
ATOM 614 O O . ALA A 1 83 ? 3.369 -13.734 -16.703 1 97.25 83 ALA A O 1
ATOM 615 N N . ALA A 1 84 ? 1.172 -13.344 -16.578 1 95.94 84 ALA A N 1
ATOM 616 C CA . ALA A 1 84 ? 1.063 -13.094 -18.016 1 95.94 84 ALA A CA 1
ATOM 617 C C . ALA A 1 84 ? 1.982 -11.953 -18.438 1 95.94 84 ALA A C 1
ATOM 619 O O . ALA A 1 84 ? 2.668 -12.055 -19.453 1 95.94 84 ALA A O 1
ATOM 620 N N . ARG A 1 85 ? 2.012 -10.945 -17.672 1 95.31 85 ARG A N 1
ATOM 621 C CA . ARG A 1 85 ? 2.859 -9.805 -17.984 1 95.31 85 ARG A CA 1
ATOM 622 C C . ARG A 1 85 ? 4.336 -10.18 -17.922 1 95.31 85 ARG A C 1
ATOM 624 O O . ARG A 1 85 ? 5.133 -9.742 -18.75 1 95.31 85 ARG A O 1
ATOM 631 N N . LEU A 1 86 ? 4.684 -10.953 -16.922 1 96.44 86 LEU A N 1
ATOM 632 C CA . LEU A 1 86 ? 6.062 -11.414 -16.812 1 96.44 86 LEU A CA 1
ATOM 633 C C . LEU A 1 86 ? 6.469 -12.211 -18.062 1 96.44 86 LEU A C 1
ATOM 635 O O . LEU A 1 86 ? 7.621 -12.148 -18.484 1 96.44 86 LEU A O 1
ATOM 639 N N . LEU A 1 87 ? 5.496 -12.898 -18.562 1 95.88 87 LEU A N 1
ATOM 640 C CA . LEU A 1 87 ? 5.75 -13.742 -19.734 1 95.88 87 LEU A CA 1
ATOM 641 C C . LEU A 1 87 ? 5.531 -12.961 -21.016 1 95.88 87 LEU A C 1
ATOM 643 O O . LEU A 1 87 ? 5.66 -13.508 -22.109 1 95.88 87 LEU A O 1
ATOM 647 N N . ALA A 1 88 ? 5.148 -11.688 -20.906 1 94.5 88 ALA A N 1
ATOM 648 C CA . ALA A 1 88 ? 4.898 -10.805 -22.047 1 94.5 88 ALA A CA 1
ATOM 649 C C . ALA A 1 88 ? 3.805 -11.367 -22.953 1 94.5 88 ALA A C 1
ATOM 651 O O . ALA A 1 88 ? 3.941 -11.359 -24.172 1 94.5 88 ALA A O 1
ATOM 652 N N . VAL A 1 89 ? 2.799 -11.914 -22.297 1 92.88 89 VAL A N 1
ATOM 653 C CA . VAL A 1 89 ? 1.63 -12.383 -23.047 1 92.88 89 VAL A CA 1
ATOM 654 C C . VAL A 1 89 ? 0.395 -11.594 -22.609 1 92.88 89 VAL A C 1
ATOM 656 O O . VAL A 1 89 ? 0.402 -10.945 -21.562 1 92.88 89 VAL A O 1
ATOM 659 N N . VAL A 1 90 ? -0.593 -11.625 -23.438 1 87.69 90 VAL A N 1
ATOM 660 C CA . VAL A 1 90 ? -1.85 -10.961 -23.125 1 87.69 90 VAL A CA 1
ATOM 661 C C . VAL A 1 90 ? -2.592 -11.734 -22.031 1 87.69 90 VAL A C 1
ATOM 663 O O . VAL A 1 90 ? -2.801 -12.945 -22.156 1 87.69 90 VAL A O 1
ATOM 666 N N . PRO A 1 91 ? -2.75 -10.977 -21.016 1 80.69 91 PRO A N 1
ATOM 667 C CA . PRO A 1 91 ? -3.477 -11.672 -19.953 1 80.69 91 PRO A CA 1
ATOM 668 C C . PRO A 1 91 ? -4.84 -12.188 -20.406 1 80.69 91 PRO A C 1
ATOM 670 O O . PRO A 1 91 ? -5.582 -11.469 -21.078 1 80.69 91 PRO A O 1
ATOM 673 N N . PRO A 1 92 ? -5.051 -13.391 -20.094 1 74.69 92 PRO A N 1
ATOM 674 C CA . PRO A 1 92 ? -6.387 -13.898 -20.422 1 74.69 92 PRO A CA 1
ATOM 675 C C . PRO A 1 92 ? -7.484 -13.234 -19.594 1 74.69 92 PRO A C 1
ATOM 677 O O . PRO A 1 92 ? -7.215 -12.703 -18.516 1 74.69 92 PRO A O 1
ATOM 680 N N . PRO A 1 93 ? -8.688 -13.164 -20.297 1 70.81 93 PRO A N 1
ATOM 681 C CA . PRO A 1 93 ? -9.797 -12.68 -19.469 1 70.81 93 PRO A CA 1
ATOM 682 C C . PRO A 1 93 ? -9.914 -13.445 -18.141 1 70.81 93 PRO A C 1
ATOM 684 O O . PRO A 1 93 ? -9.586 -14.633 -18.078 1 70.81 93 PRO A O 1
ATOM 687 N N . ASN A 1 94 ? -9.992 -12.719 -17.125 1 61.88 94 ASN A N 1
ATOM 688 C CA . ASN A 1 94 ? -10.109 -13.352 -15.82 1 61.88 94 ASN A CA 1
ATOM 689 C C . ASN A 1 94 ? -11.25 -14.367 -15.789 1 61.88 94 ASN A C 1
ATOM 691 O O . ASN A 1 94 ? -12.406 -14 -15.562 1 61.88 94 ASN A O 1
ATOM 695 N N . GLU A 1 95 ? -10.961 -15.523 -16.234 1 66.06 95 GLU A N 1
ATOM 696 C CA . GLU A 1 95 ? -11.977 -16.562 -16.141 1 66.06 95 GLU A CA 1
ATOM 697 C C . GLU A 1 95 ? -11.789 -17.391 -14.875 1 66.06 95 GLU A C 1
ATOM 699 O O . GLU A 1 95 ? -10.75 -18.031 -14.688 1 66.06 95 GLU A O 1
ATOM 704 N N . GLY A 1 96 ? -12.75 -17.375 -13.984 1 66.56 96 GLY A N 1
ATOM 705 C CA . GLY A 1 96 ? -12.867 -18.266 -12.844 1 66.56 96 GLY A CA 1
ATOM 706 C C . GLY A 1 96 ? -12.156 -17.766 -11.609 1 66.56 96 GLY A C 1
ATOM 707 O O . GLY A 1 96 ? -12.297 -18.328 -10.523 1 66.56 96 GLY A O 1
ATOM 708 N N . GLY A 1 97 ? -11.398 -16.688 -11.773 1 78.06 97 GLY A N 1
ATOM 709 C CA . GLY A 1 97 ? -10.695 -16.219 -10.594 1 78.06 97 GLY A CA 1
ATOM 710 C C . GLY A 1 97 ? -11.375 -15.039 -9.93 1 78.06 97 GLY A C 1
ATOM 711 O O . GLY A 1 97 ? -12.406 -14.562 -10.406 1 78.06 97 GLY A O 1
ATOM 712 N N . ARG A 1 98 ? -11.008 -14.805 -8.797 1 91.31 98 ARG A N 1
ATOM 713 C CA . ARG A 1 98 ? -11.531 -13.648 -8.078 1 91.31 98 ARG A CA 1
ATOM 714 C C . ARG A 1 98 ? -11.258 -12.359 -8.852 1 91.31 98 ARG A C 1
ATOM 716 O O . ARG A 1 98 ? -10.211 -12.227 -9.492 1 91.31 98 ARG A O 1
ATOM 723 N N . ASP A 1 99 ? -12.258 -11.531 -8.836 1 93.25 99 ASP A N 1
ATOM 724 C CA . ASP A 1 99 ? -12.156 -10.25 -9.539 1 93.25 99 ASP A CA 1
ATOM 725 C C . ASP A 1 99 ? -11.445 -9.211 -8.68 1 93.25 99 ASP A C 1
ATOM 727 O O . ASP A 1 99 ? -12.055 -8.594 -7.805 1 93.25 99 ASP A O 1
ATOM 731 N N . ALA A 1 100 ? -10.18 -8.977 -9.031 1 95.75 100 ALA A N 1
ATOM 732 C CA . ALA A 1 100 ? -9.336 -8.078 -8.25 1 95.75 100 ALA A CA 1
ATOM 733 C C . ALA A 1 100 ? -9.938 -6.676 -8.195 1 95.75 100 ALA A C 1
ATOM 735 O O . ALA A 1 100 ? -9.953 -6.039 -7.137 1 95.75 100 ALA A O 1
ATOM 736 N N . ARG A 1 101 ? -10.461 -6.191 -9.289 1 95.44 101 ARG A N 1
ATOM 737 C CA . ARG A 1 101 ? -11.016 -4.844 -9.367 1 95.44 101 ARG A CA 1
ATOM 738 C C . ARG A 1 101 ? -12.25 -4.711 -8.484 1 95.44 101 ARG A C 1
ATOM 740 O O . ARG A 1 101 ? -12.398 -3.727 -7.754 1 95.44 101 ARG A O 1
ATOM 747 N N . ALA A 1 102 ? -13.055 -5.672 -8.523 1 94.81 102 ALA A N 1
ATOM 748 C CA . ALA A 1 102 ? -14.266 -5.652 -7.711 1 94.81 102 ALA A CA 1
ATOM 749 C C . ALA A 1 102 ? -13.93 -5.742 -6.223 1 94.81 102 ALA A C 1
ATOM 751 O O . ALA A 1 102 ? -14.547 -5.066 -5.398 1 94.81 102 ALA A O 1
ATOM 752 N N . LEU A 1 103 ? -12.969 -6.594 -5.891 1 96.06 103 LEU A N 1
ATOM 753 C CA . LEU A 1 103 ? -12.539 -6.742 -4.504 1 96.06 103 LEU A CA 1
ATOM 754 C C . LEU A 1 103 ? -12 -5.422 -3.957 1 96.06 103 LEU A C 1
ATOM 756 O O . LEU A 1 103 ? -12.375 -5.004 -2.859 1 96.06 103 LEU A O 1
ATOM 760 N N . LEU A 1 104 ? -11.164 -4.785 -4.75 1 97.19 104 LEU A N 1
ATOM 761 C CA . LEU A 1 104 ? -10.594 -3.516 -4.324 1 97.19 104 LEU A CA 1
ATOM 762 C C . LEU A 1 104 ? -11.68 -2.449 -4.188 1 97.19 104 LEU A C 1
ATOM 764 O O . LEU A 1 104 ? -11.75 -1.752 -3.176 1 97.19 104 LEU A O 1
ATOM 768 N N . ALA A 1 105 ? -12.531 -2.383 -5.113 1 95.75 105 ALA A N 1
ATOM 769 C CA . ALA A 1 105 ? -13.602 -1.392 -5.129 1 95.75 105 ALA A CA 1
ATOM 770 C C . ALA A 1 105 ? -14.5 -1.536 -3.906 1 95.75 105 ALA A C 1
ATOM 772 O O . ALA A 1 105 ? -14.938 -0.538 -3.328 1 95.75 105 ALA A O 1
ATOM 773 N N . SER A 1 106 ? -14.688 -2.73 -3.531 1 92.88 106 SER A N 1
ATOM 774 C CA . SER A 1 106 ? -15.609 -2.996 -2.43 1 92.88 106 SER A CA 1
ATOM 775 C C . SER A 1 106 ? -15.031 -2.523 -1.1 1 92.88 106 SER A C 1
ATOM 777 O O . SER A 1 106 ? -15.773 -2.285 -0.144 1 92.88 106 SER A O 1
ATOM 779 N N . ALA A 1 107 ? -13.742 -2.369 -1.062 1 94.44 107 ALA A N 1
ATOM 780 C CA . ALA A 1 107 ? -13.086 -2.078 0.208 1 94.44 107 ALA A CA 1
ATOM 781 C C . ALA A 1 107 ? -12.703 -0.604 0.303 1 94.44 107 ALA A C 1
ATOM 783 O O . ALA A 1 107 ? -12.391 -0.107 1.388 1 94.44 107 ALA A O 1
ATOM 784 N N . LEU A 1 108 ? -12.602 0.047 -0.817 1 93.81 108 LEU A N 1
ATOM 785 C CA . LEU A 1 108 ? -12.219 1.455 -0.821 1 93.81 108 LEU A CA 1
ATOM 786 C C . LEU A 1 108 ? -13.406 2.342 -0.465 1 93.81 108 LEU A C 1
ATOM 788 O O . LEU A 1 108 ? -14.117 2.824 -1.353 1 93.81 108 LEU A O 1
ATOM 792 N N . THR A 1 109 ? -13.578 2.676 0.802 1 90.12 109 THR A N 1
ATOM 793 C CA . THR A 1 109 ? -14.758 3.385 1.302 1 90.12 109 THR A CA 1
ATOM 794 C C . THR A 1 109 ? -14.523 4.895 1.277 1 90.12 109 THR A C 1
ATOM 796 O O . THR A 1 109 ? -15.477 5.672 1.315 1 90.12 109 THR A O 1
ATOM 799 N N . GLN A 1 110 ? -13.297 5.336 1.269 1 92.88 110 GLN A N 1
ATOM 800 C CA . GLN A 1 110 ? -12.992 6.766 1.229 1 92.88 110 GLN A CA 1
ATOM 801 C C . GLN A 1 110 ? -12.945 7.277 -0.207 1 92.88 110 GLN A C 1
ATOM 803 O O . GLN A 1 110 ? -12.289 6.68 -1.062 1 92.88 110 GLN A O 1
ATOM 808 N N . PRO A 1 111 ? -13.625 8.367 -0.485 1 94.5 111 PRO A N 1
ATOM 809 C CA . PRO A 1 111 ? -13.688 8.891 -1.854 1 94.5 111 PRO A CA 1
ATOM 810 C C . PRO A 1 111 ? -12.305 9.172 -2.438 1 94.5 111 PRO A C 1
ATOM 812 O O . PRO A 1 111 ? -12.078 8.945 -3.629 1 94.5 111 PRO A O 1
ATOM 815 N N . GLU A 1 112 ? -11.391 9.648 -1.649 1 94.81 112 GLU A N 1
ATOM 816 C CA . GLU A 1 112 ? -10.047 9.969 -2.123 1 94.81 112 GLU A CA 1
ATOM 817 C C . GLU A 1 112 ? -9.344 8.734 -2.668 1 94.81 112 GLU A C 1
ATOM 819 O O . GLU 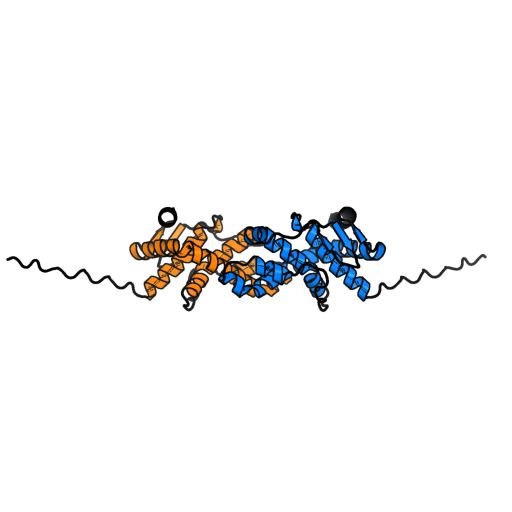A 1 112 ? -8.664 8.797 -3.693 1 94.81 112 GLU A O 1
ATOM 824 N N . GLU A 1 113 ? -9.578 7.629 -1.939 1 94.25 113 GLU A N 1
ATOM 825 C CA . GLU A 1 113 ? -8.914 6.391 -2.34 1 94.25 113 GLU A CA 1
ATOM 826 C C . GLU A 1 113 ? -9.609 5.762 -3.547 1 94.25 113 GLU A C 1
ATOM 828 O O . GLU A 1 113 ? -8.945 5.168 -4.406 1 94.25 113 GLU A O 1
ATOM 833 N N . ALA A 1 114 ? -10.906 5.879 -3.6 1 95.19 114 ALA A N 1
ATOM 834 C CA . ALA A 1 114 ? -11.664 5.348 -4.73 1 95.19 114 ALA A CA 1
ATOM 835 C C . ALA A 1 114 ? -11.234 6.008 -6.039 1 95.19 114 ALA A C 1
ATOM 837 O O . ALA A 1 114 ? -11.234 5.367 -7.09 1 95.19 114 ALA A O 1
ATOM 838 N N . GLU A 1 115 ? -10.812 7.285 -5.926 1 95.88 115 GLU A N 1
ATOM 839 C CA . GLU A 1 115 ? -10.391 8.055 -7.09 1 95.88 115 GLU A CA 1
ATOM 840 C C . GLU A 1 115 ? -9.164 7.434 -7.754 1 95.88 115 GLU A C 1
ATOM 842 O O . GLU A 1 115 ? -8.945 7.613 -8.953 1 95.88 115 GLU A O 1
ATOM 847 N N . VAL A 1 116 ? -8.422 6.727 -7.027 1 97.56 116 VAL A N 1
ATOM 848 C CA . VAL A 1 116 ? -7.145 6.238 -7.539 1 97.56 116 VAL A CA 1
ATOM 849 C C . VAL A 1 116 ? -7.152 4.715 -7.586 1 97.56 116 VAL A C 1
ATOM 851 O O . VAL A 1 116 ? -6.105 4.078 -7.449 1 97.56 116 VAL A O 1
ATOM 854 N N . GLN A 1 117 ? -8.305 4.129 -7.766 1 97.81 117 GLN A N 1
ATOM 855 C CA . GLN A 1 117 ? -8.453 2.68 -7.766 1 97.81 117 GLN A CA 1
ATOM 856 C C . GLN A 1 117 ? -7.555 2.033 -8.812 1 97.81 117 GLN A C 1
ATOM 858 O O . GLN A 1 117 ? -6.887 1.034 -8.539 1 97.81 117 GLN A O 1
ATOM 863 N N . GLU A 1 118 ? -7.512 2.588 -9.961 1 97.88 118 GLU A N 1
ATOM 864 C CA . GLU A 1 118 ? -6.719 2.006 -11.039 1 97.88 118 GLU A CA 1
ATOM 865 C C . GLU A 1 118 ? -5.227 2.082 -10.734 1 97.88 118 GLU A C 1
ATOM 867 O O . GLU A 1 118 ? -4.48 1.145 -11.016 1 97.88 118 GLU A O 1
ATOM 872 N N . ALA A 1 119 ? -4.781 3.176 -10.18 1 98.44 119 ALA A N 1
ATOM 873 C CA . ALA A 1 119 ? -3.389 3.293 -9.75 1 98.44 119 ALA A CA 1
ATOM 874 C C . ALA A 1 119 ? -3.055 2.258 -8.68 1 98.44 119 ALA A C 1
ATOM 876 O O . ALA A 1 119 ? -1.971 1.667 -8.695 1 98.44 119 ALA A O 1
ATOM 877 N N . TYR A 1 120 ? -4.023 2.086 -7.77 1 98.44 120 TYR A N 1
ATOM 878 C CA . TYR A 1 120 ? -3.84 1.113 -6.699 1 98.44 120 TYR A CA 1
ATOM 879 C C . TYR A 1 120 ? -3.699 -0.296 -7.258 1 98.44 120 TYR A C 1
ATOM 881 O O . TYR A 1 120 ? -2.805 -1.044 -6.859 1 98.44 120 TYR A O 1
ATOM 889 N N . LEU A 1 121 ? -4.48 -0.607 -8.258 1 98.12 121 LEU A N 1
ATOM 890 C CA . LEU A 1 121 ? -4.391 -1.904 -8.922 1 98.12 121 LEU A CA 1
ATOM 891 C C . LEU A 1 121 ? -3.035 -2.08 -9.594 1 98.12 121 LEU A C 1
ATOM 893 O O . LEU A 1 121 ? -2.434 -3.154 -9.516 1 98.12 121 LEU A O 1
ATOM 897 N N . ALA A 1 122 ? -2.58 -1.07 -10.227 1 98 122 ALA A N 1
ATOM 898 C CA . ALA A 1 122 ? -1.285 -1.126 -10.898 1 98 122 ALA A CA 1
ATOM 899 C C . ALA A 1 122 ? -0.161 -1.398 -9.906 1 98 122 ALA A C 1
ATOM 901 O O . ALA A 1 122 ? 0.75 -2.18 -10.188 1 98 122 ALA A O 1
ATOM 902 N N . VAL A 1 123 ? -0.263 -0.793 -8.789 1 98.25 123 VAL A N 1
ATOM 903 C CA . VAL A 1 123 ? 0.749 -0.958 -7.746 1 98.25 123 VAL A CA 1
ATOM 904 C C . VAL A 1 123 ? 0.729 -2.395 -7.23 1 98.25 123 VAL A C 1
ATOM 906 O O . VAL A 1 123 ? 1.777 -3.031 -7.102 1 98.25 123 VAL A O 1
ATOM 909 N N . LEU A 1 124 ? -0.449 -2.902 -6.961 1 98.31 124 LEU A N 1
ATOM 910 C CA . LEU A 1 124 ? -0.565 -4.254 -6.426 1 98.31 124 LEU A CA 1
ATOM 911 C C . LEU A 1 124 ? -0.152 -5.289 -7.465 1 98.31 124 LEU A C 1
ATOM 913 O O . LEU A 1 124 ? 0.441 -6.316 -7.121 1 98.31 124 LEU A O 1
ATOM 917 N N . GLU A 1 125 ? -0.426 -5.035 -8.68 1 97.75 125 GLU A N 1
ATOM 918 C CA . GLU A 1 125 ? 0.005 -5.938 -9.75 1 97.75 125 GLU A CA 1
ATOM 919 C C . GLU A 1 125 ? 1.526 -5.957 -9.867 1 97.75 125 GLU A C 1
ATOM 921 O O . GLU A 1 125 ? 2.123 -7.016 -10.07 1 97.75 125 GLU A O 1
ATOM 926 N N . ALA A 1 126 ? 2.113 -4.797 -9.82 1 98 126 ALA A N 1
ATOM 927 C CA . ALA A 1 126 ? 3.57 -4.715 -9.867 1 98 126 ALA A CA 1
ATOM 928 C C . ALA A 1 126 ? 4.203 -5.473 -8.703 1 98 126 ALA A C 1
ATOM 930 O O . ALA A 1 126 ? 5.227 -6.141 -8.875 1 98 126 ALA A O 1
ATOM 931 N N . ARG A 1 127 ? 3.59 -5.352 -7.562 1 97.69 127 ARG A N 1
ATOM 932 C CA . ARG A 1 127 ? 4.07 -6.098 -6.402 1 97.69 127 ARG A CA 1
ATOM 933 C C . ARG A 1 127 ? 3.941 -7.602 -6.625 1 97.69 127 ARG A C 1
ATOM 935 O O . ARG A 1 127 ? 4.832 -8.367 -6.25 1 97.69 127 ARG A O 1
ATOM 942 N N . ALA A 1 128 ? 2.828 -7.984 -7.172 1 98.19 128 ALA A N 1
ATOM 943 C CA . ALA A 1 128 ? 2.641 -9.391 -7.508 1 98.19 128 ALA A CA 1
ATOM 944 C C . ALA A 1 128 ? 3.719 -9.875 -8.477 1 98.19 128 ALA A C 1
ATOM 946 O O . ALA A 1 128 ? 4.297 -10.945 -8.281 1 98.19 128 ALA A O 1
ATOM 947 N N . ARG A 1 129 ? 3.998 -9.117 -9.5 1 98.19 129 ARG A N 1
ATOM 948 C CA . ARG A 1 129 ? 5.031 -9.477 -10.469 1 98.19 129 ARG A CA 1
ATOM 949 C C . ARG A 1 129 ? 6.387 -9.633 -9.789 1 98.19 129 ARG A C 1
ATOM 951 O O . ARG A 1 129 ? 7.102 -10.609 -10.039 1 98.19 129 ARG A O 1
ATOM 958 N N . ALA A 1 130 ? 6.68 -8.672 -8.992 1 97.31 130 ALA A N 1
ATOM 959 C CA . ALA A 1 130 ? 7.961 -8.719 -8.289 1 97.31 130 ALA A CA 1
ATOM 960 C C . ALA A 1 130 ? 8.078 -9.984 -7.438 1 97.31 130 ALA A C 1
ATOM 962 O O . ALA A 1 130 ? 9.117 -10.648 -7.438 1 97.31 130 ALA A O 1
ATOM 963 N N . THR A 1 131 ? 7.016 -10.281 -6.715 1 97.56 131 THR A N 1
ATOM 964 C CA . THR A 1 131 ? 7 -11.477 -5.875 1 97.56 131 THR A CA 1
ATOM 965 C C . THR A 1 131 ? 7.133 -12.742 -6.727 1 97.56 131 THR A C 1
ATOM 967 O O . THR A 1 131 ? 7.918 -13.633 -6.398 1 97.56 131 THR A O 1
ATOM 970 N N . LEU A 1 132 ? 6.379 -12.781 -7.797 1 98.31 132 LEU A N 1
ATOM 971 C CA . LEU A 1 132 ? 6.395 -13.953 -8.664 1 98.31 132 LEU A CA 1
ATOM 972 C C . LEU A 1 132 ? 7.77 -14.141 -9.297 1 98.31 132 LEU A C 1
ATOM 974 O O . LEU A 1 132 ? 8.25 -15.273 -9.438 1 98.31 132 LEU A O 1
ATOM 978 N N . ARG A 1 133 ? 8.367 -13.07 -9.703 1 97.31 133 ARG A N 1
ATOM 979 C CA . ARG A 1 133 ? 9.703 -13.172 -10.281 1 97.31 133 ARG A CA 1
ATOM 980 C C . ARG A 1 133 ? 10.664 -13.852 -9.312 1 97.31 133 ARG A C 1
ATOM 982 O O . ARG A 1 133 ? 11.453 -14.703 -9.719 1 97.31 133 ARG A O 1
ATOM 989 N N . ARG A 1 134 ? 10.57 -13.539 -8.039 1 95.06 134 ARG A N 1
ATOM 990 C CA . ARG A 1 134 ? 11.438 -14.102 -7.016 1 95.06 134 ARG A CA 1
ATOM 991 C C . ARG A 1 134 ? 11.094 -15.562 -6.742 1 95.06 134 ARG A C 1
ATOM 993 O O . ARG A 1 134 ? 11.922 -16.312 -6.227 1 95.06 134 ARG A O 1
ATOM 1000 N N . HIS A 1 135 ? 9.867 -15.953 -7.113 1 97.12 135 HIS A N 1
ATOM 1001 C CA . HIS A 1 135 ? 9.391 -17.297 -6.797 1 97.12 135 HIS A CA 1
ATOM 1002 C C . HIS A 1 135 ? 9.016 -18.062 -8.062 1 97.12 135 HIS A C 1
ATOM 1004 O O . HIS A 1 135 ? 8.117 -18.906 -8.039 1 97.12 135 HIS A O 1
ATOM 1010 N N . TRP A 1 136 ? 9.672 -17.719 -9.109 1 97.12 136 TRP A N 1
ATOM 1011 C CA . TRP A 1 136 ? 9.258 -18.281 -10.391 1 97.12 136 TRP A CA 1
ATOM 1012 C C . TRP A 1 136 ? 9.523 -19.781 -10.453 1 97.12 136 TRP A C 1
ATOM 1014 O O . TRP A 1 136 ? 8.766 -20.516 -11.078 1 97.12 136 TRP A O 1
ATOM 1024 N N . ALA A 1 137 ? 10.594 -20.234 -9.797 1 96.69 137 ALA A N 1
ATOM 1025 C CA . ALA A 1 137 ? 10.875 -21.656 -9.766 1 96.69 137 ALA A CA 1
ATOM 1026 C C . ALA A 1 137 ? 9.734 -22.438 -9.117 1 96.69 137 ALA A C 1
ATOM 1028 O O . ALA A 1 137 ? 9.359 -23.516 -9.578 1 96.69 137 ALA A O 1
ATOM 1029 N N . GLU A 1 138 ? 9.211 -21.891 -8.039 1 98.06 138 GLU A N 1
ATOM 1030 C CA . GLU A 1 138 ? 8.055 -22.516 -7.387 1 98.06 138 GLU A CA 1
ATOM 1031 C C . GLU A 1 138 ? 6.848 -22.547 -8.32 1 98.06 138 GLU A C 1
ATOM 1033 O O . GLU A 1 138 ? 6.125 -23.547 -8.359 1 98.06 138 GLU A O 1
ATOM 1038 N N . VAL A 1 139 ? 6.68 -21.516 -9.094 1 98.44 139 VAL A N 1
ATOM 1039 C CA . VAL A 1 139 ? 5.578 -21.469 -10.047 1 98.44 139 VAL A CA 1
ATOM 1040 C C . VAL A 1 139 ? 5.727 -22.578 -11.078 1 98.44 139 VAL A C 1
ATOM 1042 O O . VAL A 1 139 ? 4.77 -23.297 -11.367 1 98.44 139 VAL A O 1
ATOM 1045 N N . GLU A 1 140 ? 6.926 -22.734 -11.539 1 97.62 140 GLU A N 1
ATOM 1046 C CA . GLU A 1 140 ? 7.191 -23.734 -12.578 1 97.62 140 GLU A CA 1
ATOM 1047 C C . GLU A 1 140 ? 6.977 -25.156 -12.047 1 97.62 140 GLU A C 1
ATOM 1049 O O . GLU A 1 140 ? 6.43 -26 -12.75 1 97.62 140 GLU A O 1
ATOM 1054 N N . VAL A 1 141 ? 7.344 -25.328 -10.852 1 97.94 141 VAL A N 1
ATOM 1055 C CA . VAL A 1 141 ? 7.215 -26.672 -10.281 1 97.94 141 VAL A CA 1
ATOM 1056 C C . VAL A 1 141 ? 5.738 -26.984 -10.047 1 97.94 141 VAL A C 1
ATOM 1058 O O . VAL A 1 141 ? 5.289 -28.109 -10.328 1 97.94 141 VAL A O 1
ATOM 1061 N N . VAL A 1 142 ? 5.02 -26.094 -9.57 1 98.25 142 VAL A N 1
ATOM 1062 C CA . VAL A 1 142 ? 3.59 -26.297 -9.359 1 98.25 142 VAL A CA 1
ATOM 1063 C C . VAL A 1 142 ? 2.893 -26.484 -10.703 1 98.25 142 VAL A C 1
ATOM 1065 O O . VAL A 1 142 ? 2.039 -27.359 -10.859 1 98.25 142 VAL A O 1
ATOM 1068 N N . ALA A 1 143 ? 3.271 -25.672 -11.672 1 97.88 143 ALA A N 1
ATOM 1069 C CA . ALA A 1 143 ? 2.697 -25.781 -13.016 1 97.88 143 ALA A CA 1
ATOM 1070 C C . ALA A 1 143 ? 2.949 -27.156 -13.609 1 97.88 143 ALA A C 1
ATOM 1072 O O . ALA A 1 143 ? 2.055 -27.75 -14.219 1 97.88 143 ALA A O 1
ATOM 1073 N N . ALA A 1 144 ? 4.133 -27.609 -13.43 1 97.19 144 ALA A N 1
ATOM 1074 C CA . ALA A 1 144 ? 4.473 -28.953 -13.914 1 97.19 144 ALA A CA 1
ATOM 1075 C C . ALA A 1 144 ? 3.602 -30.016 -13.25 1 97.19 144 ALA A C 1
ATOM 1077 O O . ALA A 1 144 ? 3.133 -30.938 -13.906 1 97.19 144 ALA A O 1
ATOM 1078 N N . GLY A 1 145 ? 3.422 -29.844 -11.945 1 97.19 145 GLY A N 1
ATOM 1079 C CA . GLY A 1 145 ? 2.531 -30.75 -11.234 1 97.19 145 GLY A CA 1
ATOM 1080 C C . GLY A 1 145 ? 1.107 -30.719 -11.758 1 97.19 145 GLY A C 1
ATOM 1081 O O . GLY A 1 145 ? 0.46 -31.75 -11.875 1 97.19 145 GLY A O 1
ATOM 1082 N N . LEU A 1 146 ? 0.66 -29.578 -12.078 1 97.25 146 LEU A N 1
ATOM 1083 C CA . LEU A 1 146 ? -0.687 -29.422 -12.617 1 97.25 146 LEU A CA 1
ATOM 1084 C C . LEU A 1 146 ? -0.812 -30.125 -13.969 1 97.25 146 LEU A C 1
ATOM 1086 O O . LEU A 1 146 ? -1.82 -30.781 -14.242 1 97.25 146 LEU A O 1
ATOM 1090 N N . ARG A 1 147 ? 0.162 -29.969 -14.766 1 96.12 147 ARG A N 1
ATOM 1091 C CA . ARG A 1 147 ? 0.127 -30.594 -16.078 1 96.12 147 ARG A CA 1
ATOM 1092 C C . ARG A 1 147 ? 0.155 -32.125 -15.969 1 96.12 147 ARG A C 1
ATOM 1094 O O . ARG A 1 147 ? -0.472 -32.812 -16.766 1 96.12 147 ARG A O 1
ATOM 1101 N N . GLU A 1 148 ? 0.825 -32.531 -14.961 1 96.31 148 GLU A N 1
ATOM 1102 C CA . GLU A 1 148 ? 0.958 -34 -14.758 1 96.31 148 GLU A CA 1
ATOM 1103 C C . GLU A 1 148 ? -0.305 -34.562 -14.141 1 96.31 148 GLU A C 1
ATOM 1105 O O . GLU A 1 148 ? -0.771 -35.625 -14.562 1 96.31 148 GLU A O 1
ATOM 1110 N N . HIS A 1 149 ? -0.917 -33.906 -13.203 1 96.38 149 HIS A N 1
ATOM 1111 C CA . HIS A 1 149 ? -1.953 -34.531 -12.383 1 96.38 149 HIS A CA 1
ATOM 1112 C C . HIS A 1 149 ? -3.311 -33.875 -12.625 1 96.38 149 HIS A C 1
ATOM 1114 O O . HIS A 1 149 ? -4.34 -34.406 -12.195 1 96.38 149 HIS A O 1
ATOM 1120 N N . GLY A 1 150 ? -3.299 -32.781 -13.266 1 96.19 150 GLY A N 1
ATOM 1121 C CA . GLY A 1 150 ? -4.535 -32.094 -13.539 1 96.19 150 GLY A CA 1
ATOM 1122 C C . GLY A 1 150 ? -5.004 -31.234 -12.367 1 96.19 150 GLY A C 1
ATOM 1123 O O . GLY A 1 150 ? -5.527 -30.141 -12.562 1 96.19 150 GLY A O 1
ATOM 1124 N N . THR A 1 151 ? -4.91 -31.781 -11.188 1 97.56 151 THR A N 1
ATOM 1125 C CA . THR A 1 151 ? -5.336 -31.125 -9.961 1 97.56 151 THR A CA 1
ATOM 1126 C C . THR A 1 151 ? -4.344 -31.391 -8.828 1 97.56 151 THR A C 1
ATOM 1128 O O . THR A 1 151 ? -3.773 -32.469 -8.742 1 97.56 151 THR A O 1
ATOM 1131 N N . LEU A 1 152 ? -4.117 -30.344 -8.078 1 98.19 152 LEU A N 1
ATOM 1132 C CA . LEU A 1 152 ? -3.301 -30.438 -6.875 1 98.19 152 LEU A CA 1
ATOM 1133 C C . LEU A 1 152 ? -4.059 -29.922 -5.66 1 98.19 152 LEU A C 1
ATOM 1135 O O . LEU A 1 152 ? -4.695 -28.859 -5.727 1 98.19 152 LEU A O 1
ATOM 1139 N N . ASP A 1 153 ? -4.039 -30.688 -4.574 1 97.25 153 ASP A N 1
ATOM 1140 C CA . ASP A 1 153 ? -4.605 -30.125 -3.348 1 97.25 153 ASP A CA 1
ATOM 1141 C C . ASP A 1 153 ? -3.59 -29.25 -2.623 1 97.25 153 ASP A C 1
ATOM 1143 O O . ASP A 1 153 ? -2.467 -29.078 -3.098 1 97.25 153 ASP A O 1
ATOM 1147 N N . ALA A 1 154 ? -4.07 -28.688 -1.53 1 96.19 154 ALA A N 1
ATOM 1148 C CA . ALA A 1 154 ? -3.242 -27.734 -0.81 1 96.19 154 ALA A CA 1
ATOM 1149 C C . ALA A 1 154 ? -1.942 -28.375 -0.332 1 96.19 154 ALA A C 1
ATOM 1151 O O . ALA A 1 154 ? -0.876 -27.75 -0.408 1 96.19 154 ALA A O 1
ATOM 1152 N N . GLN A 1 155 ? -2.002 -29.547 0.133 1 96.62 155 GLN A N 1
ATOM 1153 C CA . GLN A 1 155 ? -0.829 -30.234 0.673 1 96.62 155 GLN A CA 1
ATOM 1154 C C . GLN A 1 155 ? 0.175 -30.547 -0.43 1 96.62 155 GLN A C 1
ATOM 1156 O O . GLN A 1 155 ? 1.38 -30.359 -0.254 1 96.62 155 GLN A O 1
ATOM 1161 N N . ALA A 1 156 ? -0.347 -31.062 -1.516 1 97.62 156 ALA A N 1
ATOM 1162 C CA . ALA A 1 156 ? 0.526 -31.375 -2.643 1 97.62 156 ALA A CA 1
ATOM 1163 C C . ALA A 1 156 ? 1.215 -30.125 -3.172 1 97.62 156 ALA A C 1
ATOM 1165 O O . ALA A 1 156 ? 2.396 -30.156 -3.527 1 97.62 156 ALA A O 1
ATOM 1166 N N . THR A 1 157 ? 0.468 -29.078 -3.234 1 97.44 157 THR A N 1
ATOM 1167 C CA . THR A 1 157 ? 1.021 -27.812 -3.688 1 97.44 157 THR A CA 1
ATOM 1168 C C . THR A 1 157 ? 2.115 -27.328 -2.74 1 97.44 157 THR A C 1
ATOM 1170 O O . THR A 1 157 ? 3.205 -26.953 -3.178 1 97.44 157 THR A O 1
ATOM 1173 N N . ALA A 1 158 ? 1.849 -27.359 -1.466 1 97.06 158 ALA A N 1
ATOM 1174 C CA . ALA A 1 158 ? 2.816 -26.922 -0.458 1 97.06 158 ALA A CA 1
ATOM 1175 C C . ALA A 1 158 ? 4.094 -27.75 -0.538 1 97.06 158 ALA A C 1
ATOM 1177 O O . ALA A 1 158 ? 5.199 -27.219 -0.4 1 97.06 158 ALA A O 1
ATOM 1178 N N . HIS A 1 159 ? 3.951 -28.969 -0.744 1 96.25 159 HIS A N 1
ATOM 1179 C CA . HIS A 1 159 ? 5.094 -29.859 -0.85 1 96.25 159 HIS A CA 1
ATOM 1180 C C . HIS A 1 159 ? 5.977 -29.5 -2.039 1 96.25 159 HIS A C 1
ATOM 1182 O O . HIS A 1 159 ? 7.199 -29.438 -1.912 1 96.25 159 HIS A O 1
ATOM 1188 N N . ARG A 1 160 ? 5.34 -29.266 -3.113 1 96.5 160 ARG A N 1
ATOM 1189 C CA . ARG A 1 160 ? 6.074 -28.891 -4.32 1 96.5 160 ARG A CA 1
ATOM 1190 C C . ARG A 1 160 ? 6.809 -27.578 -4.137 1 96.5 160 ARG A C 1
ATOM 1192 O O . ARG A 1 160 ? 7.961 -27.438 -4.551 1 96.5 160 ARG A O 1
ATOM 1199 N N . ILE A 1 161 ? 6.156 -26.625 -3.525 1 96.69 161 ILE A N 1
ATOM 1200 C CA . ILE A 1 161 ? 6.777 -25.344 -3.266 1 96.69 161 ILE A CA 1
ATOM 1201 C C . ILE A 1 161 ? 7.98 -25.516 -2.342 1 96.69 161 ILE A C 1
ATOM 1203 O O . ILE A 1 161 ? 9.055 -24.969 -2.6 1 96.69 161 ILE A O 1
ATOM 1207 N N . SER A 1 162 ? 7.793 -26.297 -1.297 1 95.38 162 SER A N 1
ATOM 1208 C CA . SER A 1 162 ? 8.867 -26.547 -0.347 1 95.38 162 SER A CA 1
ATOM 1209 C C . SER A 1 162 ? 10.062 -27.219 -1.028 1 95.38 162 SER A C 1
ATOM 1211 O O . SER A 1 162 ? 11.211 -26.891 -0.733 1 95.38 162 SER A O 1
ATOM 1213 N N . CYS A 1 163 ? 9.758 -28.109 -1.903 1 93.19 163 CYS A N 1
ATOM 1214 C CA . CYS A 1 163 ? 10.812 -28.797 -2.641 1 93.19 163 CYS A CA 1
ATOM 1215 C C . CYS A 1 163 ? 11.594 -27.812 -3.512 1 93.19 163 CYS A C 1
ATOM 1217 O O . CYS A 1 163 ? 12.828 -27.875 -3.551 1 93.19 163 CYS A O 1
ATOM 1219 N N . ALA A 1 164 ? 10.859 -27 -4.203 1 93.44 164 ALA A N 1
ATOM 1220 C CA . ALA A 1 164 ? 11.508 -25.984 -5.035 1 93.44 164 ALA A CA 1
ATOM 1221 C C . ALA A 1 164 ? 12.391 -25.078 -4.199 1 93.44 164 ALA A C 1
ATOM 1223 O O . ALA A 1 164 ? 13.492 -24.703 -4.617 1 93.44 164 ALA A O 1
ATOM 1224 N N . GLN A 1 165 ? 11.922 -24.641 -3.016 1 90.56 165 GLN A N 1
ATOM 1225 C CA . GLN A 1 165 ? 12.68 -23.781 -2.119 1 90.56 165 GLN A CA 1
ATOM 1226 C C . GLN A 1 165 ? 13.93 -24.484 -1.595 1 90.56 165 GLN A C 1
ATOM 1228 O O . GLN A 1 165 ? 14.961 -23.844 -1.382 1 90.56 165 GLN A O 1
ATOM 1233 N N . GLY A 1 166 ? 13.805 -25.734 -1.287 1 85.62 166 GLY A N 1
ATOM 1234 C CA . GLY A 1 166 ? 14.945 -26.516 -0.834 1 85.62 166 GLY A CA 1
ATOM 1235 C C . GLY A 1 166 ? 16.047 -26.625 -1.87 1 85.62 166 GLY A C 1
ATOM 1236 O O . GLY A 1 166 ? 17.234 -26.5 -1.541 1 85.62 166 GLY A O 1
ATOM 1237 N N . ILE A 1 167 ? 15.703 -26.797 -3.07 1 78.25 167 ILE A N 1
ATOM 1238 C CA . ILE A 1 167 ? 16.656 -26.906 -4.164 1 78.25 167 ILE A CA 1
ATOM 1239 C C . ILE A 1 167 ? 17.391 -25.562 -4.336 1 78.25 167 ILE A C 1
ATOM 1241 O O . ILE A 1 167 ? 18.609 -25.531 -4.484 1 78.25 167 ILE A O 1
ATOM 1245 N N . ARG A 1 168 ? 16.688 -24.547 -4.27 1 72.38 168 ARG A N 1
ATOM 1246 C CA . ARG A 1 168 ? 17.281 -23.219 -4.395 1 72.38 168 ARG A CA 1
ATOM 1247 C C . ARG A 1 168 ? 18.281 -22.969 -3.275 1 72.38 168 ARG A C 1
ATOM 1249 O O . ARG A 1 168 ? 19.359 -22.391 -3.512 1 72.38 168 ARG A O 1
ATOM 1256 N N . ARG A 1 169 ? 17.938 -23.328 -2.061 1 72.19 169 ARG A N 1
ATOM 1257 C CA . ARG A 1 169 ? 18.828 -23.109 -0.914 1 72.19 169 ARG A CA 1
ATOM 1258 C C . ARG A 1 169 ? 20.109 -23.938 -1.047 1 72.19 169 ARG A C 1
ATOM 1260 O O . ARG A 1 169 ? 21.188 -23.453 -0.683 1 72.19 169 ARG A O 1
ATOM 1267 N N . THR A 1 170 ? 19.891 -25.078 -1.572 1 71.06 170 THR A N 1
ATOM 1268 C CA . THR A 1 170 ? 21.047 -25.938 -1.747 1 71.06 170 THR A CA 1
ATOM 1269 C C . THR A 1 170 ? 21.953 -25.406 -2.854 1 71.06 170 THR A C 1
ATOM 1271 O O . THR A 1 170 ? 23.188 -25.531 -2.768 1 71.06 170 THR A O 1
ATOM 1274 N N . LEU A 1 171 ? 21.406 -24.812 -3.84 1 64.88 171 LEU A N 1
ATOM 1275 C CA . LEU A 1 171 ? 22.172 -24.281 -4.953 1 64.88 171 LEU A CA 1
ATOM 1276 C C . LEU A 1 171 ? 22.844 -22.969 -4.566 1 64.88 171 LEU A C 1
ATOM 1278 O O . LEU A 1 171 ? 23.875 -22.594 -5.141 1 64.88 171 LEU A O 1
ATOM 1282 N N . LEU A 1 172 ? 22.344 -22.25 -3.674 1 60.88 172 LEU A N 1
ATOM 1283 C CA . LEU A 1 172 ? 22.891 -20.969 -3.244 1 60.88 172 LEU A CA 1
ATOM 1284 C C . LEU A 1 172 ? 23.906 -21.156 -2.119 1 60.88 172 LEU A C 1
ATOM 1286 O O . LEU A 1 172 ? 24.688 -20.25 -1.811 1 60.88 172 LEU A O 1
ATOM 1290 N N . ASN A 1 173 ? 23.906 -22.219 -1.406 1 53.81 173 ASN A N 1
ATOM 1291 C CA . ASN A 1 173 ? 24.938 -22.562 -0.425 1 53.81 173 ASN A CA 1
ATOM 1292 C C . ASN A 1 173 ? 26.062 -23.391 -1.05 1 53.81 173 ASN A C 1
ATOM 1294 O O . ASN A 1 173 ? 27.172 -23.438 -0.519 1 53.81 173 ASN A O 1
ATOM 1298 N N . MET B 1 1 ? -26.328 60.594 31.625 1 34.69 1 MET B N 1
ATOM 1299 C CA . MET B 1 1 ? -26.562 59.625 30.562 1 34.69 1 MET B CA 1
ATOM 1300 C C . MET B 1 1 ? -25.297 59.375 29.766 1 34.69 1 MET B C 1
ATOM 1302 O O . MET B 1 1 ? -24.953 60.156 28.875 1 34.69 1 MET B O 1
ATOM 1306 N N . MET B 1 2 ? -24.203 58.844 30.391 1 42.75 2 MET B N 1
ATOM 1307 C CA . MET B 1 2 ? -22.875 58.562 29.844 1 42.75 2 MET B CA 1
ATOM 1308 C C . MET B 1 2 ? -22.953 57.5 28.75 1 42.75 2 MET B C 1
ATOM 1310 O O . MET B 1 2 ? -23.406 56.375 28.984 1 42.75 2 MET B O 1
ATOM 1314 N N . THR B 1 3 ? -23.172 57.906 27.484 1 47.84 3 THR B N 1
ATOM 1315 C CA . THR B 1 3 ? -23.062 57.062 26.312 1 47.84 3 THR B CA 1
ATOM 1316 C C . THR B 1 3 ? -21.734 56.312 26.312 1 47.84 3 THR B C 1
ATOM 1318 O O . THR B 1 3 ? -20.672 56.906 26.219 1 47.84 3 THR B O 1
ATOM 1321 N N . LYS B 1 4 ? -21.688 55.156 27.062 1 53.09 4 LYS B N 1
ATOM 1322 C CA . LYS B 1 4 ? -20.516 54.312 26.922 1 53.09 4 LYS B CA 1
ATOM 1323 C C . LYS B 1 4 ? -20.188 54.062 25.453 1 53.09 4 LYS B C 1
ATOM 1325 O O . LYS B 1 4 ? -21.031 53.562 24.703 1 53.09 4 LYS B O 1
ATOM 1330 N N . ALA B 1 5 ? -19.25 54.781 24.844 1 46.69 5 ALA B N 1
ATOM 1331 C CA . ALA B 1 5 ? -18.75 54.531 23.5 1 46.69 5 ALA B CA 1
ATOM 1332 C C . ALA B 1 5 ? -18.422 53.062 23.328 1 46.69 5 ALA B C 1
ATOM 1334 O O . ALA B 1 5 ? -17.672 52.469 24.109 1 46.69 5 ALA B O 1
ATOM 1335 N N . PHE B 1 6 ? -19.328 52.219 22.828 1 41.03 6 PHE B N 1
ATOM 1336 C CA . PHE B 1 6 ? -19.078 50.875 22.375 1 41.03 6 PHE B CA 1
ATOM 1337 C C . PHE B 1 6 ? -17.812 50.812 21.547 1 41.03 6 PHE B C 1
ATOM 1339 O O . PHE B 1 6 ? -17.719 51.438 20.484 1 41.03 6 PHE B O 1
ATOM 1346 N N . THR B 1 7 ? -16.609 50.844 22.172 1 43.75 7 THR B N 1
ATOM 1347 C CA . THR B 1 7 ? -15.406 50.625 21.391 1 43.75 7 THR B CA 1
ATOM 1348 C C . THR B 1 7 ? -15.617 49.5 20.359 1 43.75 7 THR B C 1
ATOM 1350 O O . THR B 1 7 ? -16.141 48.438 20.688 1 43.75 7 THR B O 1
ATOM 1353 N N . ALA B 1 8 ? -15.695 49.812 19.062 1 48.78 8 ALA B N 1
ATOM 1354 C CA . ALA B 1 8 ? -15.766 48.875 17.922 1 48.78 8 ALA B CA 1
ATOM 1355 C C . ALA B 1 8 ? -14.844 47.688 18.125 1 48.78 8 ALA B C 1
ATOM 1357 O O . ALA B 1 8 ? -13.734 47.844 18.656 1 48.78 8 ALA B O 1
ATOM 1358 N N . PRO B 1 9 ? -15.438 46.5 18.266 1 43.53 9 PRO B N 1
ATOM 1359 C CA . PRO B 1 9 ? -14.562 45.344 18.375 1 43.53 9 PRO B CA 1
ATOM 1360 C C . PRO B 1 9 ? -13.32 45.469 17.5 1 43.53 9 PRO B C 1
ATOM 1362 O O . PRO B 1 9 ? -13.352 46.156 16.469 1 43.53 9 PRO B O 1
ATOM 1365 N N . ALA B 1 10 ? -12.156 45.469 18 1 42.06 10 ALA B N 1
ATOM 1366 C CA . ALA B 1 10 ? -10.891 45.438 17.266 1 42.06 10 ALA B CA 1
ATOM 1367 C C . ALA B 1 10 ? -11.031 44.656 15.977 1 42.06 10 ALA B C 1
ATOM 1369 O O . ALA B 1 10 ? -11.805 43.688 15.906 1 42.06 10 ALA B O 1
ATOM 1370 N N . PRO B 1 11 ? -10.836 45.188 14.773 1 38.56 11 PRO B N 1
ATOM 1371 C CA . PRO B 1 11 ? -10.922 44.469 13.508 1 38.56 11 PRO B CA 1
ATOM 1372 C C . PRO B 1 11 ? -10.328 43.062 13.602 1 38.56 11 PRO B C 1
ATOM 1374 O O . PRO B 1 11 ? -9.375 42.844 14.352 1 38.56 11 PRO B O 1
ATOM 1377 N N . GLN B 1 12 ? -11.055 42 13.656 1 39.81 12 GLN B N 1
ATOM 1378 C CA . GLN B 1 12 ? -10.555 40.625 13.469 1 39.81 12 GLN B CA 1
ATOM 1379 C C . GLN B 1 12 ? -9.406 40.594 12.469 1 39.81 12 GLN B C 1
ATOM 1381 O O . GLN B 1 12 ? -9.547 41.062 11.336 1 39.81 12 GLN B O 1
ATOM 1386 N N . THR B 1 13 ? -8.18 40.906 12.812 1 38.78 13 THR B N 1
ATOM 1387 C CA . THR B 1 13 ? -7.023 40.781 11.938 1 38.78 13 THR B CA 1
ATOM 1388 C C . THR B 1 13 ? -7.215 39.688 10.914 1 38.78 13 THR B C 1
ATOM 1390 O O . THR B 1 13 ? -7.305 38.5 11.289 1 38.78 13 THR B O 1
ATOM 1393 N N . GLN B 1 14 ? -7.812 39.875 9.82 1 44.16 14 GLN B N 1
ATOM 1394 C CA . GLN B 1 14 ? -7.941 39.031 8.648 1 44.16 14 GLN B CA 1
ATOM 1395 C C . GLN B 1 14 ? -6.617 38.344 8.328 1 44.16 14 GLN B C 1
ATOM 1397 O O . GLN B 1 14 ? -5.605 39 8.094 1 44.16 14 GLN B O 1
ATOM 1402 N N . ILE B 1 15 ? -6.285 37.188 8.953 1 51 15 ILE B N 1
ATOM 1403 C CA . ILE B 1 15 ? -5.105 36.406 8.594 1 51 15 ILE B CA 1
ATOM 1404 C C . ILE B 1 15 ? -4.926 36.406 7.078 1 51 15 ILE B C 1
ATOM 1406 O O . ILE B 1 15 ? -5.875 36.156 6.332 1 51 15 ILE B O 1
ATOM 1410 N N . ALA B 1 16 ? -3.834 37 6.535 1 58.91 16 ALA B N 1
ATOM 1411 C CA . ALA B 1 16 ? -3.504 36.969 5.109 1 58.91 16 ALA B CA 1
ATOM 1412 C C . ALA B 1 16 ? -3.662 35.594 4.52 1 58.91 16 ALA B C 1
ATOM 1414 O O . ALA B 1 16 ? -3.258 34.594 5.133 1 58.91 16 ALA B O 1
ATOM 1415 N N . PRO B 1 17 ? -4.547 35.438 3.566 1 64.06 17 PRO B N 1
ATOM 1416 C CA . PRO B 1 17 ? -4.852 34.156 2.934 1 64.06 17 PRO B CA 1
ATOM 1417 C C . PRO B 1 17 ? -3.611 33.281 2.709 1 64.06 17 PRO B C 1
ATOM 1419 O O . PRO B 1 17 ? -3.666 32.062 2.863 1 64.06 17 PRO B O 1
ATOM 1422 N N . ASP B 1 18 ? -2.471 33.906 2.568 1 83.38 18 ASP B N 1
ATOM 1423 C CA . ASP B 1 18 ? -1.243 33.156 2.316 1 83.38 18 ASP B CA 1
ATOM 1424 C C . ASP B 1 18 ? -0.723 32.5 3.596 1 83.38 18 ASP B C 1
ATOM 1426 O O . ASP B 1 18 ? -0.301 31.344 3.582 1 83.38 18 ASP B O 1
ATOM 1430 N N . LEU B 1 19 ? -1.009 33.312 4.734 1 89.62 19 LEU B N 1
ATOM 1431 C CA . LEU B 1 19 ? -0.53 32.812 6.008 1 89.62 19 LEU B CA 1
ATOM 1432 C C . LEU B 1 19 ? -1.386 31.625 6.461 1 89.62 19 LEU B C 1
ATOM 1434 O O . LEU B 1 19 ? -0.865 30.641 7 1 89.62 19 LEU B O 1
ATOM 1438 N N . TYR B 1 20 ? -2.68 31.781 6.27 1 92.56 20 TYR B N 1
ATOM 1439 C CA . TYR B 1 20 ? -3.596 30.688 6.613 1 92.56 20 TYR B CA 1
ATOM 1440 C C . TYR B 1 20 ? -3.25 29.422 5.855 1 92.56 20 TYR B C 1
ATOM 1442 O O . TYR B 1 20 ? -3.072 28.359 6.457 1 92.56 20 TYR B O 1
ATOM 1450 N N . LEU B 1 21 ? -3.104 29.562 4.594 1 93.31 21 LEU B N 1
ATOM 1451 C CA . LEU B 1 21 ? -2.828 28.391 3.762 1 93.31 21 LEU B CA 1
ATOM 1452 C C . LEU B 1 21 ? -1.495 27.75 4.141 1 93.31 21 LEU B C 1
ATOM 1454 O O . LEU B 1 21 ? -1.407 26.531 4.301 1 93.31 21 LEU B O 1
ATOM 1458 N N . ARG B 1 22 ? -0.529 28.562 4.305 1 92.38 22 ARG B N 1
ATOM 1459 C CA . ARG B 1 22 ? 0.793 28.078 4.672 1 92.38 22 ARG B CA 1
ATOM 1460 C C . ARG B 1 22 ? 0.746 27.312 5.996 1 92.38 22 ARG B C 1
ATOM 1462 O O . ARG B 1 22 ? 1.309 26.234 6.117 1 92.38 22 ARG B O 1
ATOM 1469 N N . SER B 1 23 ? 0.055 27.891 6.98 1 96.12 23 SER B N 1
ATOM 1470 C CA . SER B 1 23 ? -0.028 27.266 8.289 1 96.12 23 SER B CA 1
ATOM 1471 C C . SER B 1 23 ? -0.765 25.922 8.211 1 96.12 23 SER B C 1
ATOM 1473 O O . SER B 1 23 ? -0.364 24.953 8.852 1 96.12 23 SER B O 1
ATOM 1475 N N . VAL B 1 24 ? -1.783 25.891 7.387 1 97 24 VAL B N 1
ATOM 1476 C CA . VAL B 1 24 ? -2.598 24.688 7.27 1 97 24 VAL B CA 1
ATOM 1477 C C . VAL B 1 24 ? -1.792 23.594 6.586 1 97 24 VAL B C 1
ATOM 1479 O O . VAL B 1 24 ? -1.832 22.422 7.004 1 97 24 VAL B O 1
ATOM 1482 N N . LEU B 1 25 ? -1.036 23.953 5.582 1 95.88 25 LEU B N 1
ATOM 1483 C CA . LEU B 1 25 ? -0.252 22.969 4.844 1 95.88 25 LEU B CA 1
ATOM 1484 C C . LEU B 1 25 ? 0.845 22.375 5.727 1 95.88 25 LEU B C 1
ATOM 1486 O O . LEU B 1 25 ? 1.037 21.156 5.754 1 95.88 25 LEU B O 1
ATOM 1490 N N . ILE B 1 26 ? 1.472 23.188 6.453 1 95.81 26 ILE B N 1
ATOM 1491 C CA . ILE B 1 26 ? 2.543 22.75 7.34 1 95.81 26 ILE B CA 1
ATOM 1492 C C . ILE B 1 26 ? 1.96 21.938 8.484 1 95.81 26 ILE B C 1
ATOM 1494 O O . ILE B 1 26 ? 2.51 20.891 8.852 1 95.81 26 ILE B O 1
ATOM 1498 N N . ALA B 1 27 ? 0.855 22.359 9 1 97.88 27 ALA B N 1
ATOM 1499 C CA . ALA B 1 27 ? 0.18 21.641 10.078 1 97.88 27 ALA B CA 1
ATOM 1500 C C . ALA B 1 27 ? -0.255 20.25 9.625 1 97.88 27 ALA B C 1
ATOM 1502 O O . ALA B 1 27 ? -0.201 19.297 10.406 1 97.88 27 ALA B O 1
ATOM 1503 N N . ALA B 1 28 ? -0.673 20.172 8.414 1 97.81 28 ALA B N 1
ATOM 1504 C CA . ALA B 1 28 ? -1.102 18.891 7.871 1 97.81 28 ALA B CA 1
ATOM 1505 C C . ALA B 1 28 ? 0.033 17.859 7.918 1 97.81 28 ALA B C 1
ATOM 1507 O O . ALA B 1 28 ? -0.17 16.719 8.328 1 97.81 28 ALA B O 1
ATOM 1508 N N . GLU B 1 29 ? 1.204 18.281 7.477 1 97.38 29 GLU B N 1
ATOM 1509 C CA . GLU B 1 29 ? 2.365 17.391 7.531 1 97.38 29 GLU B CA 1
ATOM 1510 C C . GLU B 1 29 ? 2.678 17 8.969 1 97.38 29 GLU B C 1
ATOM 1512 O O . GLU B 1 29 ? 2.943 15.82 9.242 1 97.38 29 GLU B O 1
ATOM 1517 N N . ALA B 1 30 ? 2.566 17.906 9.867 1 97.88 30 ALA B N 1
ATOM 1518 C CA . ALA B 1 30 ? 2.869 17.656 11.273 1 97.88 30 ALA B CA 1
ATOM 1519 C C . ALA B 1 30 ? 1.864 16.672 11.883 1 97.88 30 ALA B C 1
ATOM 1521 O O . ALA B 1 30 ? 2.242 15.773 12.625 1 97.88 30 ALA B O 1
ATOM 1522 N N . VAL B 1 31 ? 0.614 16.891 11.586 1 98.62 31 VAL B N 1
ATOM 1523 C CA . VAL B 1 31 ? -0.435 16.031 12.125 1 98.62 31 VAL B CA 1
ATOM 1524 C C . VAL B 1 31 ? -0.268 14.609 11.602 1 98.62 31 VAL B C 1
ATOM 1526 O O . VAL B 1 31 ? -0.357 13.648 12.367 1 98.62 31 VAL B O 1
ATOM 1529 N N . LEU B 1 32 ? 0.012 14.484 10.336 1 98.44 32 LEU B N 1
ATOM 1530 C CA . LEU B 1 32 ? 0.264 13.156 9.789 1 98.44 32 LEU B CA 1
ATOM 1531 C C . LEU B 1 32 ? 1.451 12.5 10.477 1 98.44 32 LEU B C 1
ATOM 1533 O O . LEU B 1 32 ? 1.396 11.312 10.82 1 98.44 32 LEU B O 1
ATOM 1537 N N . ALA B 1 33 ? 2.521 13.273 10.633 1 98.12 33 ALA B N 1
ATOM 1538 C CA . ALA B 1 33 ? 3.703 12.734 11.297 1 98.12 33 ALA B CA 1
ATOM 1539 C C . ALA B 1 33 ? 3.365 12.25 12.711 1 98.12 33 ALA B C 1
ATOM 1541 O O . ALA B 1 33 ? 3.809 11.18 13.125 1 98.12 33 ALA B O 1
ATOM 1542 N N . HIS B 1 34 ? 2.549 13 13.367 1 97.75 34 HIS B N 1
ATOM 1543 C CA . HIS B 1 34 ? 2.156 12.656 14.734 1 97.75 34 HIS B CA 1
ATOM 1544 C C . HIS B 1 34 ? 1.35 11.359 14.766 1 97.75 34 HIS B C 1
ATOM 1546 O O . HIS B 1 34 ? 1.474 10.57 15.703 1 97.75 34 HIS B O 1
ATOM 1552 N N . LEU B 1 35 ? 0.554 11.156 13.789 1 97.06 35 LEU B N 1
ATOM 1553 C CA . LEU B 1 35 ? -0.327 9.992 13.727 1 97.06 35 LEU B CA 1
ATOM 1554 C C . LEU B 1 35 ? 0.459 8.727 13.391 1 97.06 35 LEU B C 1
ATOM 1556 O O . LEU B 1 35 ? -0.047 7.617 13.555 1 97.06 35 LEU B O 1
ATOM 1560 N N . HIS B 1 36 ? 1.627 8.828 12.859 1 96.31 36 HIS B N 1
ATOM 1561 C CA . HIS B 1 36 ? 2.482 7.711 12.484 1 96.31 36 HIS B CA 1
ATOM 1562 C C . HIS B 1 36 ? 3.752 7.68 13.328 1 96.31 36 HIS B C 1
ATOM 1564 O O . HIS B 1 36 ? 4.809 8.133 12.883 1 96.31 36 HIS B O 1
ATOM 1570 N N . PRO B 1 37 ? 3.727 7.098 14.398 1 89.38 37 PRO B N 1
ATOM 1571 C CA . PRO B 1 37 ? 4.832 7.199 15.352 1 89.38 37 PRO B CA 1
ATOM 1572 C C . PRO B 1 37 ? 6.023 6.32 14.977 1 89.38 37 PRO B C 1
ATOM 1574 O O . PRO B 1 37 ? 6.383 5.41 15.727 1 89.38 37 PRO B O 1
ATOM 1577 N N . ARG B 1 38 ? 6.68 6.543 13.906 1 95.12 38 ARG B N 1
ATOM 1578 C CA . ARG B 1 38 ? 7.918 5.93 13.438 1 95.12 38 ARG B CA 1
ATOM 1579 C C . ARG B 1 38 ? 9.125 6.809 13.781 1 95.12 38 ARG B C 1
ATOM 1581 O O . ARG B 1 38 ? 9.016 8.031 13.805 1 95.12 38 ARG B O 1
ATOM 1588 N N . ALA B 1 39 ? 10.195 6.254 13.961 1 93.75 39 ALA B N 1
ATOM 1589 C CA . ALA B 1 39 ? 11.391 6.969 14.406 1 93.75 39 ALA B CA 1
ATOM 1590 C C . ALA B 1 39 ? 11.727 8.117 13.461 1 93.75 39 ALA B C 1
ATOM 1592 O O . ALA B 1 39 ? 11.914 9.258 13.898 1 93.75 39 ALA B O 1
ATOM 1593 N N . PRO B 1 40 ? 11.688 7.906 12.188 1 95.56 40 PRO B N 1
ATOM 1594 C CA . PRO B 1 40 ? 12.062 9 11.289 1 95.56 40 PRO B CA 1
ATOM 1595 C C . PRO B 1 40 ? 10.969 10.062 11.164 1 95.56 40 PRO B C 1
ATOM 1597 O O . PRO B 1 40 ? 11.172 11.094 10.523 1 95.56 40 PRO B O 1
ATOM 1600 N N . LEU B 1 41 ? 9.836 9.797 11.727 1 97 41 LEU B N 1
ATOM 1601 C CA . LEU B 1 41 ? 8.727 10.734 11.625 1 97 41 LEU B CA 1
ATOM 1602 C C . LEU B 1 41 ? 8.523 11.492 12.93 1 97 41 LEU B C 1
ATOM 1604 O O . LEU B 1 41 ? 7.641 12.344 13.039 1 97 41 LEU B O 1
ATOM 1608 N N . ARG B 1 42 ? 9.383 11.211 13.867 1 96.19 42 ARG B N 1
ATOM 1609 C CA . ARG B 1 42 ? 9.398 12.023 15.078 1 96.19 42 ARG B CA 1
ATOM 1610 C C . ARG B 1 42 ? 9.977 13.406 14.797 1 96.19 42 ARG B C 1
ATOM 1612 O O . ARG B 1 42 ? 11.117 13.531 14.352 1 96.19 42 ARG B O 1
ATOM 1619 N N . PHE B 1 43 ? 9.133 14.328 14.953 1 93.88 43 PHE B N 1
ATOM 1620 C CA . PHE B 1 43 ? 9.641 15.656 14.656 1 93.88 43 PHE B CA 1
ATOM 1621 C C . PHE B 1 43 ? 9.977 16.406 15.938 1 93.88 43 PHE B C 1
ATOM 1623 O O . PHE B 1 43 ? 9.477 16.062 17.016 1 93.88 43 PHE B O 1
ATOM 1630 N N . VAL B 1 44 ? 10.883 17.391 15.781 1 95.5 44 VAL B N 1
ATOM 1631 C CA . VAL B 1 44 ? 11.367 18.219 16.891 1 95.5 44 VAL B CA 1
ATOM 1632 C C . VAL B 1 44 ? 10.508 19.469 17.016 1 95.5 44 VAL B C 1
ATOM 1634 O O . VAL B 1 44 ? 10.141 19.859 18.125 1 95.5 44 VAL B O 1
ATOM 1637 N N . CYS B 1 45 ? 10.195 20 15.852 1 96.75 45 CYS B N 1
ATOM 1638 C CA . CYS B 1 45 ? 9.414 21.234 15.867 1 96.75 45 CYS B CA 1
ATOM 1639 C C . CYS B 1 45 ? 8.727 21.469 14.531 1 96.75 45 CYS B C 1
ATOM 1641 O O . CYS B 1 45 ? 9.086 20.844 13.531 1 96.75 45 CYS B O 1
ATOM 1643 N N . VAL B 1 46 ? 7.77 22.203 14.539 1 97.38 46 VAL B N 1
ATOM 1644 C CA . VAL B 1 46 ? 7.039 22.719 13.383 1 97.38 46 VAL B CA 1
ATOM 1645 C C . VAL B 1 46 ? 7.066 24.234 13.383 1 97.38 46 VAL B C 1
ATOM 1647 O O . VAL B 1 46 ? 6.703 24.875 14.375 1 97.38 46 VAL B O 1
ATOM 1650 N N . ALA B 1 47 ? 7.473 24.797 12.305 1 96.06 47 ALA B N 1
ATOM 1651 C CA . ALA B 1 47 ? 7.59 26.25 12.227 1 96.06 47 ALA B CA 1
ATOM 1652 C C . ALA B 1 47 ? 6.965 26.781 10.945 1 96.06 47 ALA B C 1
ATOM 1654 O O . ALA B 1 47 ? 7.074 26.156 9.883 1 96.06 47 ALA B O 1
ATOM 1655 N N . LEU B 1 48 ? 6.352 27.938 11.062 1 92.69 48 LEU B N 1
ATOM 1656 C CA . LEU B 1 48 ? 5.762 28.594 9.898 1 92.69 48 LEU B CA 1
ATOM 1657 C C . LEU B 1 48 ? 6.816 28.859 8.836 1 92.69 48 LEU B C 1
ATOM 1659 O O . LEU B 1 48 ? 6.539 28.75 7.637 1 92.69 48 LEU B O 1
ATOM 1663 N N . ASP B 1 49 ? 7.973 29.25 9.461 1 86.38 49 ASP B N 1
ATOM 1664 C CA . ASP B 1 49 ? 9.102 29.469 8.562 1 86.38 49 ASP B CA 1
ATOM 1665 C C . ASP B 1 49 ? 10.031 28.25 8.539 1 86.38 49 ASP B C 1
ATOM 1667 O O . ASP B 1 49 ? 10.547 27.844 9.578 1 86.38 49 ASP B O 1
ATOM 1671 N N . GLY B 1 50 ? 9.898 27.281 7.672 1 85.94 50 GLY B N 1
ATOM 1672 C CA . GLY B 1 50 ? 10.812 26.156 7.582 1 85.94 50 GLY B CA 1
ATOM 1673 C C . GLY B 1 50 ? 10.102 24.828 7.449 1 85.94 50 GLY B C 1
ATOM 1674 O O . GLY B 1 50 ? 10.68 23.844 6.977 1 85.94 50 GLY B O 1
ATOM 1675 N N . GLY B 1 51 ? 8.891 24.781 8.133 1 93.06 51 GLY B N 1
ATOM 1676 C CA . GLY B 1 51 ? 8.156 23.531 8.016 1 93.06 51 GLY B CA 1
ATOM 1677 C C . GLY B 1 51 ? 8.422 22.578 9.156 1 93.06 51 GLY B C 1
ATOM 1678 O O . GLY B 1 51 ? 8.617 23 10.297 1 93.06 51 GLY B O 1
ATOM 1679 N N . VAL B 1 52 ? 8.32 21.359 8.969 1 96.12 52 VAL B N 1
ATOM 1680 C CA . VAL B 1 52 ? 8.492 20.344 10 1 96.12 52 VAL B CA 1
ATOM 1681 C C . VAL B 1 52 ? 9.953 19.906 10.062 1 96.12 52 VAL B C 1
ATOM 1683 O O . VAL B 1 52 ? 10.547 19.562 9.031 1 96.12 52 VAL B O 1
ATOM 1686 N N . THR B 1 53 ? 10.531 19.969 11.234 1 95.81 53 THR B N 1
ATOM 1687 C CA . THR B 1 53 ? 11.891 19.484 11.445 1 95.81 53 THR B CA 1
ATOM 1688 C C . THR B 1 53 ? 11.883 18.141 12.164 1 95.81 53 THR B C 1
ATOM 1690 O O . THR B 1 53 ? 11.453 18.047 13.312 1 95.81 53 THR B O 1
ATOM 1693 N N . PHE B 1 54 ? 12.414 17.203 11.492 1 96.25 54 PHE B N 1
ATOM 1694 C CA . PHE B 1 54 ? 12.406 15.844 12.031 1 96.25 54 PHE B CA 1
ATOM 1695 C C . PHE B 1 54 ? 13.703 15.555 12.781 1 96.25 54 PHE B C 1
ATOM 1697 O O . PHE B 1 54 ? 14.742 16.141 12.484 1 96.25 54 PHE B O 1
ATOM 1704 N N . ALA B 1 55 ? 13.594 14.664 13.68 1 94.62 55 ALA B N 1
ATOM 1705 C CA . ALA B 1 55 ? 14.727 14.336 14.539 1 94.62 55 ALA B CA 1
ATOM 1706 C C . ALA B 1 55 ? 15.781 13.531 13.781 1 94.62 55 ALA B C 1
ATOM 1708 O O . ALA B 1 55 ? 16.969 13.57 14.117 1 94.62 55 ALA B O 1
ATOM 1709 N N . ALA B 1 56 ? 15.328 12.797 12.742 1 93.94 56 ALA B N 1
ATOM 1710 C CA . ALA B 1 56 ? 16.234 11.93 12 1 93.94 56 ALA B CA 1
ATOM 1711 C C . ALA B 1 56 ? 15.805 11.805 10.539 1 93.94 56 ALA B C 1
ATOM 1713 O O . ALA B 1 56 ? 14.625 11.977 10.219 1 93.94 56 ALA B O 1
ATOM 1714 N N . GLN B 1 57 ? 16.797 11.547 9.758 1 93.5 57 GLN B N 1
ATOM 1715 C CA . GLN B 1 57 ? 16.516 11.234 8.367 1 93.5 57 GLN B CA 1
ATOM 1716 C C . GLN B 1 57 ? 16.203 9.758 8.188 1 93.5 57 GLN B C 1
ATOM 1718 O O . GLN B 1 57 ? 16.781 8.906 8.867 1 93.5 57 GLN B O 1
ATOM 1723 N N . PRO B 1 58 ? 15.281 9.516 7.254 1 94.88 58 PRO B N 1
ATOM 1724 C CA . PRO B 1 58 ? 15.047 8.102 6.969 1 94.88 58 PRO B CA 1
ATOM 1725 C C . PRO B 1 58 ? 16.266 7.418 6.336 1 94.88 58 PRO B C 1
ATOM 1727 O O . PRO B 1 58 ? 16.953 8.023 5.508 1 94.88 58 PRO B O 1
ATOM 1730 N N . HIS B 1 59 ? 16.484 6.215 6.758 1 93.44 59 HIS B N 1
ATOM 1731 C CA . HIS B 1 59 ? 17.562 5.422 6.18 1 93.44 59 HIS B CA 1
ATOM 1732 C C . HIS B 1 59 ? 17.078 4.66 4.945 1 93.44 59 HIS B C 1
ATOM 1734 O O . HIS B 1 59 ? 16.141 3.861 5.031 1 93.44 59 HIS B O 1
ATOM 1740 N N . PRO B 1 60 ? 17.75 4.848 3.887 1 90.5 60 PRO B N 1
ATOM 1741 C CA . PRO B 1 60 ? 17.266 4.246 2.637 1 90.5 60 PRO B CA 1
ATOM 1742 C C . PRO B 1 60 ? 17.156 2.727 2.717 1 90.5 60 PRO B C 1
ATOM 1744 O O . PRO B 1 60 ? 16.203 2.145 2.201 1 90.5 60 PRO B O 1
ATOM 1747 N N . GLN B 1 61 ? 18.094 2.092 3.336 1 93.25 61 GLN B N 1
ATOM 1748 C CA . GLN B 1 61 ? 18.062 0.638 3.441 1 93.25 61 GLN B CA 1
ATOM 1749 C C . GLN B 1 61 ? 16.875 0.18 4.289 1 93.25 61 GLN B C 1
ATOM 1751 O O . GLN B 1 61 ? 16.25 -0.839 3.99 1 93.25 61 GLN B O 1
ATOM 1756 N N . ALA B 1 62 ? 16.578 0.948 5.344 1 95.5 62 ALA B N 1
ATOM 1757 C CA . ALA B 1 62 ? 15.438 0.619 6.188 1 95.5 62 ALA B CA 1
ATOM 1758 C C . ALA B 1 62 ? 14.125 0.772 5.418 1 95.5 62 ALA B C 1
ATOM 1760 O O . ALA B 1 62 ? 13.219 -0.051 5.551 1 95.5 62 ALA B O 1
ATOM 1761 N N . LEU B 1 63 ? 14.078 1.841 4.629 1 95.75 63 LEU B N 1
ATOM 1762 C CA . LEU B 1 63 ? 12.898 2.072 3.807 1 95.75 63 LEU B CA 1
ATOM 1763 C C . LEU B 1 63 ? 12.688 0.931 2.816 1 95.75 63 LEU B C 1
ATOM 1765 O O . LEU B 1 63 ? 11.57 0.461 2.629 1 95.75 63 LEU B O 1
ATOM 1769 N N . ALA B 1 64 ? 13.75 0.468 2.25 1 93.94 64 ALA B N 1
ATOM 1770 C CA . ALA B 1 64 ? 13.68 -0.586 1.241 1 93.94 64 ALA B CA 1
ATOM 1771 C C . ALA B 1 64 ? 13.25 -1.913 1.863 1 93.94 64 ALA B C 1
ATOM 1773 O O . ALA B 1 64 ? 12.586 -2.725 1.215 1 93.94 64 ALA B O 1
ATOM 1774 N N . MET B 1 65 ? 13.539 -2.121 3.154 1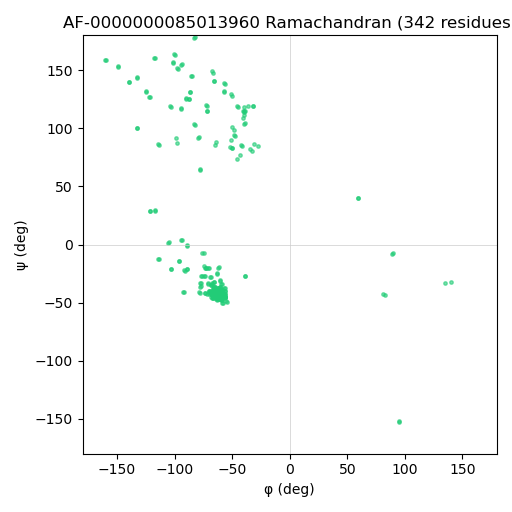 94.31 65 MET B N 1
ATOM 1775 C CA . MET B 1 65 ? 13.328 -3.41 3.805 1 94.31 65 MET B CA 1
ATOM 1776 C C . MET B 1 65 ? 11.992 -3.436 4.535 1 94.31 65 MET B C 1
ATOM 1778 O O . MET B 1 65 ? 11.508 -4.504 4.918 1 94.31 65 MET B O 1
ATOM 1782 N N . ASN B 1 66 ? 11.438 -2.322 4.699 1 95.06 66 ASN B N 1
ATOM 1783 C CA . ASN B 1 66 ? 10.195 -2.211 5.453 1 95.06 66 ASN B CA 1
ATOM 1784 C C . ASN B 1 66 ? 9.164 -1.363 4.715 1 95.06 66 ASN B C 1
ATOM 1786 O O . ASN B 1 66 ? 9.141 -0.139 4.852 1 95.06 66 ASN B O 1
ATOM 1790 N N . ARG B 1 67 ? 8.281 -2.027 4.098 1 93.38 67 ARG B N 1
ATOM 1791 C CA . ARG B 1 67 ? 7.297 -1.365 3.246 1 93.38 67 ARG B CA 1
ATOM 1792 C C . ARG B 1 67 ? 6.391 -0.456 4.066 1 93.38 67 ARG B C 1
ATOM 1794 O O . ARG B 1 67 ? 6.059 0.651 3.639 1 93.38 67 ARG B O 1
ATOM 1801 N N . GLY B 1 68 ? 5.945 -0.929 5.211 1 94.94 68 GLY B N 1
ATOM 1802 C CA . GLY B 1 68 ? 5.129 -0.088 6.07 1 94.94 68 GLY B CA 1
ATOM 1803 C C . GLY B 1 68 ? 5.805 1.217 6.445 1 94.94 68 GLY B C 1
ATOM 1804 O O . GLY B 1 68 ? 5.172 2.275 6.438 1 94.94 68 GLY B O 1
ATOM 1805 N N . LEU B 1 69 ? 7.098 1.068 6.805 1 96.75 69 LEU B N 1
ATOM 1806 C CA . LEU B 1 69 ? 7.871 2.262 7.129 1 96.75 69 LEU B CA 1
ATOM 1807 C C . LEU B 1 69 ? 7.973 3.188 5.922 1 96.75 69 LEU B C 1
ATOM 1809 O O . LEU B 1 69 ? 7.762 4.398 6.043 1 96.75 69 LEU B O 1
ATOM 1813 N N . LEU B 1 70 ? 8.297 2.639 4.789 1 97.5 70 LEU B N 1
ATOM 1814 C CA . LEU B 1 70 ? 8.406 3.412 3.557 1 97.5 70 LEU B CA 1
ATOM 1815 C C . LEU B 1 70 ? 7.117 4.18 3.281 1 97.5 70 LEU B C 1
ATOM 1817 O O . LEU B 1 70 ? 7.152 5.387 3.025 1 97.5 70 LEU B O 1
ATOM 1821 N N . GLU B 1 71 ? 6.008 3.484 3.357 1 97.81 71 GLU B N 1
ATOM 1822 C CA . GLU B 1 71 ? 4.723 4.09 3.016 1 97.81 71 GLU B CA 1
ATOM 1823 C C . GLU B 1 71 ? 4.363 5.207 3.99 1 97.81 71 GLU B C 1
ATOM 1825 O O . GLU B 1 71 ? 3.867 6.258 3.582 1 97.81 71 GLU B O 1
ATOM 1830 N N . ASP B 1 72 ? 4.621 4.977 5.266 1 97.94 72 ASP B N 1
ATOM 1831 C CA . ASP B 1 72 ? 4.34 6.012 6.258 1 97.94 72 ASP B CA 1
ATOM 1832 C C . ASP B 1 72 ? 5.172 7.266 5.996 1 97.94 72 ASP B C 1
ATOM 1834 O O . ASP B 1 72 ? 4.648 8.383 6.027 1 97.94 72 ASP B O 1
ATOM 1838 N N . VAL B 1 73 ? 6.457 7.062 5.742 1 98.12 73 VAL B N 1
ATOM 1839 C CA . VAL B 1 73 ? 7.375 8.18 5.543 1 98.12 73 VAL B CA 1
ATOM 1840 C C . VAL B 1 73 ? 6.969 8.969 4.301 1 98.12 73 VAL B C 1
ATOM 1842 O O . VAL B 1 73 ? 6.906 10.195 4.328 1 98.12 73 VAL B O 1
ATOM 1845 N N . VAL B 1 74 ? 6.66 8.305 3.234 1 97.94 74 VAL B N 1
ATOM 1846 C CA . VAL B 1 74 ? 6.293 8.961 1.984 1 97.94 74 VAL B CA 1
ATOM 1847 C C . VAL B 1 74 ? 4.93 9.641 2.135 1 97.94 74 VAL B C 1
ATOM 1849 O O . VAL B 1 74 ? 4.727 10.758 1.66 1 97.94 74 VAL B O 1
ATOM 1852 N N . LEU B 1 75 ? 4.016 8.961 2.809 1 98.12 75 LEU B N 1
ATOM 1853 C CA . LEU B 1 75 ? 2.689 9.516 3.061 1 98.12 75 LEU B CA 1
ATOM 1854 C C . LEU B 1 75 ? 2.787 10.844 3.803 1 98.12 75 LEU B C 1
ATOM 1856 O O . LEU B 1 75 ? 2.135 11.82 3.426 1 98.12 75 LEU B O 1
ATOM 1860 N N . VAL B 1 76 ? 3.621 10.883 4.781 1 98.06 76 VAL B N 1
ATOM 1861 C CA . VAL B 1 76 ? 3.799 12.094 5.574 1 98.06 76 VAL B CA 1
ATOM 1862 C C . VAL B 1 76 ? 4.449 13.18 4.723 1 98.06 76 VAL B C 1
ATOM 1864 O O . VAL B 1 76 ? 4.051 14.344 4.785 1 98.06 76 VAL B O 1
ATOM 1867 N N . ALA B 1 77 ? 5.414 12.789 3.928 1 96.81 77 ALA B N 1
ATOM 1868 C CA . ALA B 1 77 ? 6.09 13.742 3.043 1 96.81 77 ALA B CA 1
ATOM 1869 C C . ALA B 1 77 ? 5.113 14.344 2.039 1 96.81 77 ALA B C 1
ATOM 1871 O O . ALA B 1 77 ? 5.359 15.43 1.501 1 96.81 77 ALA B O 1
ATOM 1872 N N . LEU B 1 78 ? 4.004 13.672 1.84 1 96.69 78 LEU B N 1
ATOM 1873 C CA . LEU B 1 78 ? 2.996 14.133 0.889 1 96.69 78 LEU B CA 1
ATOM 1874 C C . LEU B 1 78 ? 1.928 14.969 1.588 1 96.69 78 LEU B C 1
ATOM 1876 O O . LEU B 1 78 ? 0.944 15.375 0.965 1 96.69 78 LEU B O 1
ATOM 1880 N N . GLY B 1 79 ? 2.113 15.188 2.811 1 96.81 79 GLY B N 1
ATOM 1881 C CA . GLY B 1 79 ? 1.097 15.828 3.633 1 96.81 79 GLY B CA 1
ATOM 1882 C C . GLY B 1 79 ? 0.667 17.188 3.104 1 96.81 79 GLY B C 1
ATOM 1883 O O . GLY B 1 79 ? -0.529 17.469 3.033 1 96.81 79 GLY B O 1
ATOM 1884 N N . ARG B 1 80 ? 1.605 18 2.721 1 95.69 80 ARG B N 1
ATOM 1885 C CA . ARG B 1 80 ? 1.294 19.344 2.25 1 95.69 80 ARG B CA 1
ATOM 1886 C C . ARG B 1 80 ? 0.533 19.297 0.929 1 95.69 80 ARG B C 1
ATOM 1888 O O . ARG B 1 80 ? -0.465 20 0.758 1 95.69 80 ARG B O 1
ATOM 1895 N N . VAL B 1 81 ? 0.979 18.453 0.047 1 95.06 81 VAL B N 1
ATOM 1896 C CA . VAL B 1 81 ? 0.333 18.312 -1.253 1 95.06 81 VAL B CA 1
ATOM 1897 C C . VAL B 1 81 ? -1.088 17.781 -1.069 1 95.06 81 VAL B C 1
ATOM 1899 O O . VAL B 1 81 ? -2.02 18.25 -1.731 1 95.06 81 VAL B O 1
ATOM 1902 N N . ALA B 1 82 ? -1.248 16.844 -0.197 1 96.88 82 ALA B N 1
ATOM 1903 C CA . ALA B 1 82 ? -2.562 16.281 0.08 1 96.88 82 ALA B CA 1
ATOM 1904 C C . ALA B 1 82 ? -3.518 17.328 0.633 1 96.88 82 ALA B C 1
ATOM 1906 O O . ALA B 1 82 ? -4.668 17.422 0.203 1 96.88 82 ALA B O 1
ATOM 1907 N N . ALA B 1 83 ? -3.012 18.125 1.535 1 97.19 83 ALA B N 1
ATOM 1908 C CA . ALA B 1 83 ? -3.836 19.172 2.121 1 97.19 83 ALA B CA 1
ATOM 1909 C C . ALA B 1 83 ? -4.234 20.203 1.071 1 97.19 83 ALA B C 1
ATOM 1911 O O . ALA B 1 83 ? -5.379 20.656 1.04 1 97.19 83 ALA B O 1
ATOM 1912 N N . ALA B 1 84 ? -3.289 20.578 0.264 1 95.88 84 ALA B N 1
ATOM 1913 C CA . ALA B 1 84 ? -3.576 21.531 -0.81 1 95.88 84 ALA B CA 1
ATOM 1914 C C . ALA B 1 84 ? -4.703 21.016 -1.704 1 95.88 84 ALA B C 1
ATOM 1916 O O . ALA B 1 84 ? -5.609 21.766 -2.066 1 95.88 84 ALA B O 1
ATOM 1917 N N . ARG B 1 85 ? -4.66 19.781 -2.012 1 95.38 85 ARG B N 1
ATOM 1918 C CA . ARG B 1 85 ? -5.688 19.188 -2.857 1 95.38 85 ARG B CA 1
ATOM 1919 C C . ARG B 1 85 ? -7.047 19.188 -2.16 1 95.38 85 ARG B C 1
ATOM 1921 O O . ARG B 1 85 ? -8.07 19.453 -2.791 1 95.38 85 ARG B O 1
ATOM 1928 N N . LEU B 1 86 ? -7.031 18.891 -0.888 1 96.5 86 LEU B N 1
ATOM 1929 C CA . LEU B 1 86 ? -8.273 18.938 -0.127 1 96.5 86 LEU B CA 1
ATOM 1930 C C . LEU B 1 86 ? -8.883 20.328 -0.155 1 96.5 86 LEU B C 1
ATOM 1932 O O . LEU B 1 86 ? -10.109 20.484 -0.164 1 96.5 86 LEU B O 1
ATOM 1936 N N . LEU B 1 87 ? -8 21.281 -0.177 1 95.81 87 LEU B N 1
ATOM 1937 C CA . LEU B 1 87 ? -8.438 22.688 -0.171 1 95.81 87 LEU B CA 1
ATOM 1938 C C . LEU B 1 87 ? -8.648 23.188 -1.593 1 95.81 87 LEU B C 1
ATOM 1940 O O . LEU B 1 87 ? -8.984 24.359 -1.795 1 95.81 87 LEU B O 1
ATOM 1944 N N . ALA B 1 88 ? -8.398 22.344 -2.594 1 94.5 88 ALA B N 1
ATOM 1945 C CA . ALA B 1 88 ? -8.562 22.672 -4.008 1 94.5 88 ALA B CA 1
ATOM 1946 C C . ALA B 1 88 ? -7.672 23.859 -4.395 1 94.5 88 ALA B C 1
ATOM 1948 O O . ALA B 1 88 ? -8.117 24.766 -5.094 1 94.5 88 ALA B O 1
ATOM 1949 N N . VAL B 1 89 ? -6.477 23.828 -3.848 1 92.81 89 VAL B N 1
ATOM 1950 C CA . VAL B 1 89 ? -5.484 24.828 -4.23 1 92.81 89 VAL B CA 1
ATOM 1951 C C . VAL B 1 89 ? -4.293 24.156 -4.895 1 92.81 89 VAL B C 1
ATOM 1953 O O . VAL B 1 89 ? -4.121 22.938 -4.785 1 92.81 89 VAL B O 1
ATOM 1956 N N . VAL B 1 90 ? -3.553 24.922 -5.602 1 87.44 90 VAL B N 1
ATOM 1957 C CA . VAL B 1 90 ? -2.352 24.406 -6.25 1 87.44 90 VAL B CA 1
ATOM 1958 C C . VAL B 1 90 ? -1.271 24.156 -5.203 1 87.44 90 VAL B C 1
ATOM 1960 O O . VAL B 1 90 ? -0.952 25.031 -4.402 1 87.44 90 VAL B O 1
ATOM 1963 N N . PRO B 1 91 ? -0.952 22.891 -5.23 1 80.19 91 PRO B N 1
ATOM 1964 C CA . PRO B 1 91 ? 0.095 22.609 -4.246 1 80.19 91 PRO B CA 1
ATOM 1965 C C . PRO B 1 91 ? 1.351 23.453 -4.457 1 80.19 91 PRO B C 1
ATOM 1967 O O . PRO B 1 91 ? 1.811 23.609 -5.59 1 80.19 91 PRO B O 1
ATOM 1970 N N . PRO B 1 92 ? 1.769 24 -3.387 1 74.5 92 PRO B N 1
ATOM 1971 C CA . PRO B 1 92 ? 3.027 24.734 -3.518 1 74.5 92 PRO B CA 1
ATOM 1972 C C . PRO B 1 92 ? 4.219 23.828 -3.814 1 74.5 92 PRO B C 1
ATOM 1974 O O . PRO B 1 92 ? 4.18 22.625 -3.502 1 74.5 92 PRO B O 1
ATOM 1977 N N . PRO B 1 93 ? 5.164 24.469 -4.605 1 70.12 93 PRO B N 1
ATOM 1978 C CA . PRO B 1 93 ? 6.383 23.672 -4.773 1 70.12 93 PRO B CA 1
ATOM 1979 C C . PRO B 1 93 ? 6.945 23.172 -3.445 1 70.12 93 PRO B C 1
ATOM 1981 O O . PRO B 1 93 ? 6.797 23.828 -2.416 1 70.12 93 PRO B O 1
ATOM 1984 N N . ASN B 1 94 ? 7.168 21.938 -3.391 1 61.44 94 ASN B N 1
ATOM 1985 C CA . ASN B 1 94 ? 7.707 21.359 -2.164 1 61.44 94 ASN B CA 1
ATOM 1986 C C . ASN B 1 94 ? 8.93 22.125 -1.674 1 61.44 94 ASN B C 1
ATOM 1988 O O . ASN B 1 94 ? 10.047 21.891 -2.156 1 61.44 94 ASN B O 1
ATOM 1992 N N . GLU B 1 95 ? 8.68 23.188 -0.97 1 65.56 95 GLU B N 1
ATOM 1993 C CA . GLU B 1 95 ? 9.812 23.891 -0.365 1 65.56 95 GLU B CA 1
ATOM 1994 C C . GLU B 1 95 ? 10.039 23.438 1.071 1 65.56 95 GLU B C 1
ATOM 1996 O O . GLU B 1 95 ? 9.156 23.547 1.917 1 65.56 95 GLU B O 1
ATOM 2001 N N . GLY B 1 96 ? 11.188 22.828 1.351 1 66.56 96 GLY B N 1
ATOM 2002 C CA . GLY B 1 96 ? 11.695 22.547 2.684 1 66.56 96 GLY B CA 1
ATOM 2003 C C . GLY B 1 96 ? 11.25 21.203 3.215 1 66.56 96 GLY B C 1
ATOM 2004 O O . GLY B 1 96 ? 11.727 20.75 4.262 1 66.56 96 GLY B O 1
ATOM 2005 N N . GLY B 1 97 ? 10.359 20.562 2.482 1 78.38 97 GLY B N 1
ATOM 2006 C CA . GLY B 1 97 ? 9.922 19.266 3.004 1 78.38 97 GLY B CA 1
ATOM 2007 C C . GLY B 1 97 ? 10.602 18.094 2.342 1 78.38 97 GLY B C 1
ATOM 2008 O O . GLY B 1 97 ? 11.414 18.266 1.43 1 78.38 97 GLY B O 1
ATOM 2009 N N . ARG B 1 98 ? 10.516 17.047 2.959 1 91.44 98 ARG B N 1
ATOM 2010 C CA . ARG B 1 98 ? 11.062 15.828 2.377 1 91.44 98 ARG B CA 1
ATOM 2011 C C . ARG B 1 98 ? 10.453 15.555 1.004 1 91.44 98 ARG B C 1
ATOM 2013 O O . ARG B 1 98 ? 9.273 15.828 0.778 1 91.44 98 ARG B O 1
ATOM 2020 N N . ASP B 1 99 ? 11.336 15.148 0.14 1 93.19 99 ASP B N 1
ATOM 2021 C CA . ASP B 1 99 ? 10.914 14.844 -1.226 1 93.19 99 ASP B CA 1
ATOM 2022 C C . ASP B 1 99 ? 10.32 13.445 -1.322 1 93.19 99 ASP B C 1
ATOM 2024 O O . ASP B 1 99 ? 11.055 12.461 -1.419 1 93.19 99 ASP B O 1
ATOM 2028 N N . ALA B 1 100 ? 9 13.414 -1.387 1 95.69 100 ALA B N 1
ATOM 2029 C CA . ALA B 1 100 ? 8.281 12.141 -1.391 1 95.69 100 ALA B CA 1
ATOM 2030 C C . ALA B 1 100 ? 8.703 11.273 -2.572 1 95.69 100 ALA B C 1
ATOM 2032 O O . ALA B 1 100 ? 8.898 10.062 -2.424 1 95.69 100 ALA B O 1
ATOM 2033 N N . ARG B 1 101 ? 8.867 11.859 -3.734 1 95.38 101 ARG B N 1
ATOM 2034 C CA . ARG B 1 101 ? 9.227 11.125 -4.945 1 95.38 101 ARG B CA 1
ATOM 2035 C C . ARG B 1 101 ? 10.617 10.516 -4.824 1 95.38 101 ARG B C 1
ATOM 2037 O O . ARG B 1 101 ? 10.82 9.344 -5.172 1 95.38 101 ARG B O 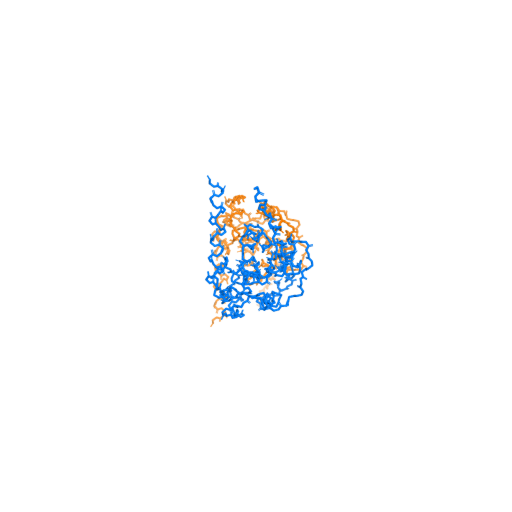1
ATOM 2044 N N . ALA B 1 102 ? 11.492 11.25 -4.324 1 94.81 102 ALA B N 1
ATOM 2045 C CA . ALA B 1 102 ? 12.852 10.758 -4.156 1 94.81 102 ALA B CA 1
ATOM 2046 C C . ALA B 1 102 ? 12.914 9.648 -3.111 1 94.81 102 ALA B C 1
ATOM 2048 O O . ALA B 1 102 ? 13.633 8.664 -3.285 1 94.81 102 ALA B O 1
ATOM 2049 N N . LEU B 1 103 ? 12.18 9.836 -2.016 1 96.12 103 LEU B N 1
ATOM 2050 C CA . LEU B 1 103 ? 12.125 8.82 -0.965 1 96.12 103 LEU B CA 1
ATOM 2051 C C . LEU B 1 103 ? 11.594 7.5 -1.507 1 96.12 103 LEU B C 1
ATOM 2053 O O . LEU B 1 103 ? 12.18 6.441 -1.26 1 96.12 103 LEU B O 1
ATOM 2057 N N . LEU B 1 104 ? 10.516 7.594 -2.25 1 97.19 104 LEU B N 1
ATOM 2058 C CA . LEU B 1 104 ? 9.922 6.391 -2.818 1 97.19 104 LEU B CA 1
ATOM 2059 C C . LEU B 1 104 ? 10.867 5.734 -3.818 1 97.19 104 LEU B C 1
ATOM 2061 O O . LEU B 1 104 ? 11.102 4.527 -3.76 1 97.19 104 LEU B O 1
ATOM 2065 N N . ALA B 1 105 ? 11.453 6.492 -4.645 1 95.81 105 ALA B N 1
ATOM 2066 C CA . ALA B 1 105 ? 12.359 5.996 -5.676 1 95.81 105 ALA B CA 1
ATOM 2067 C C . ALA B 1 105 ? 13.547 5.262 -5.055 1 95.81 105 ALA B C 1
ATOM 2069 O O . ALA B 1 105 ? 13.992 4.238 -5.578 1 95.81 105 ALA B O 1
ATOM 2070 N N . SER B 1 106 ? 13.961 5.773 -3.973 1 92.94 106 SER B N 1
ATOM 2071 C CA . SER B 1 106 ? 15.148 5.211 -3.34 1 92.94 106 SER B CA 1
ATOM 2072 C C . SER B 1 106 ? 14.867 3.832 -2.758 1 92.94 106 SER B C 1
ATOM 2074 O O . SER B 1 106 ? 15.789 3.039 -2.543 1 92.94 106 SER B O 1
ATOM 2076 N N . ALA B 1 107 ? 13.625 3.543 -2.529 1 94.5 107 ALA B N 1
ATOM 2077 C CA . ALA B 1 107 ? 13.273 2.314 -1.826 1 94.5 107 ALA B CA 1
ATOM 2078 C C . ALA B 1 107 ? 12.75 1.258 -2.797 1 94.5 107 ALA B C 1
ATOM 2080 O O . ALA B 1 107 ? 12.656 0.079 -2.447 1 94.5 107 ALA B O 1
ATOM 2081 N N . LEU B 1 108 ? 12.297 1.673 -3.936 1 93.81 108 LEU B N 1
ATOM 2082 C CA . LEU B 1 108 ? 11.758 0.735 -4.918 1 93.81 108 LEU B CA 1
ATOM 2083 C C . LEU B 1 108 ? 12.883 0.043 -5.68 1 93.81 108 LEU B C 1
ATOM 2085 O O . LEU B 1 108 ? 13.273 0.489 -6.758 1 93.81 108 LEU B O 1
ATOM 2089 N N . THR B 1 109 ? 13.328 -1.091 -5.223 1 90.06 109 THR B N 1
ATOM 2090 C CA . THR B 1 109 ? 14.5 -1.779 -5.754 1 90.06 109 THR B CA 1
ATOM 2091 C C . THR B 1 109 ? 14.102 -2.754 -6.859 1 90.06 109 THR B C 1
ATOM 2093 O O . THR B 1 109 ? 14.938 -3.16 -7.668 1 90.06 109 THR B O 1
ATOM 2096 N N . GLN B 1 110 ? 12.867 -3.195 -6.887 1 92.88 110 GLN B N 1
ATOM 2097 C CA . GLN B 1 110 ? 12.398 -4.113 -7.918 1 92.88 110 GLN B CA 1
ATOM 2098 C C . GLN B 1 110 ? 11.93 -3.357 -9.156 1 92.88 110 GLN B C 1
ATOM 2100 O O . GLN B 1 110 ? 11.148 -2.41 -9.055 1 92.88 110 GLN B O 1
ATOM 2105 N N . PRO B 1 111 ? 12.391 -3.762 -10.336 1 94.38 111 PRO B N 1
ATOM 2106 C CA . PRO B 1 111 ? 12.047 -3.047 -11.57 1 94.38 111 PRO B CA 1
ATOM 2107 C C . PRO B 1 111 ? 10.539 -2.945 -11.789 1 94.38 111 PRO B C 1
ATOM 2109 O O . PRO B 1 111 ? 10.047 -1.919 -12.266 1 94.38 111 PRO B O 1
ATOM 2112 N N . GLU B 1 112 ? 9.805 -3.959 -11.445 1 94.62 112 GLU B N 1
ATOM 2113 C CA . GLU B 1 112 ? 8.359 -3.961 -11.633 1 94.62 112 GLU B CA 1
ATOM 2114 C C . GLU B 1 112 ? 7.695 -2.838 -10.844 1 94.62 112 GLU B C 1
ATOM 2116 O O . GLU B 1 112 ? 6.773 -2.182 -11.328 1 94.62 112 GLU B O 1
ATOM 2121 N N . GLU B 1 113 ? 8.242 -2.658 -9.633 1 94.12 113 GLU B N 1
ATOM 2122 C CA . GLU B 1 113 ? 7.656 -1.644 -8.758 1 94.12 113 GLU B CA 1
ATOM 2123 C C . GLU B 1 113 ? 8.094 -0.241 -9.172 1 94.12 113 GLU B C 1
ATOM 2125 O O . GLU B 1 113 ? 7.316 0.711 -9.07 1 94.12 113 GLU B O 1
ATOM 2130 N N . ALA B 1 114 ? 9.305 -0.115 -9.609 1 95.12 114 ALA B N 1
ATOM 2131 C CA . ALA B 1 114 ? 9.812 1.174 -10.07 1 95.12 114 ALA B CA 1
ATOM 2132 C C . ALA B 1 114 ? 8.992 1.698 -11.25 1 95.12 114 ALA B C 1
ATOM 2134 O O . ALA B 1 114 ? 8.805 2.908 -11.391 1 95.12 114 ALA B O 1
ATOM 2135 N N . GLU B 1 115 ? 8.453 0.741 -12.055 1 95.75 115 GLU B N 1
ATOM 2136 C CA . GLU B 1 115 ? 7.668 1.086 -13.234 1 95.75 115 GLU B CA 1
ATOM 2137 C C . GLU B 1 115 ? 6.398 1.841 -12.852 1 95.75 115 GLU B C 1
ATOM 2139 O O . GLU B 1 115 ? 5.863 2.613 -13.648 1 95.75 115 GLU B O 1
ATOM 2144 N N . VAL B 1 116 ? 5.953 1.648 -11.68 1 97.5 116 VAL B N 1
ATOM 2145 C CA . VAL B 1 116 ? 4.652 2.197 -11.305 1 97.5 116 VAL B CA 1
ATOM 2146 C C . VAL B 1 116 ? 4.828 3.209 -10.172 1 97.5 116 VAL B C 1
ATOM 2148 O O . VAL B 1 116 ? 3.928 3.395 -9.352 1 97.5 116 VAL B O 1
ATOM 2151 N N . GLN B 1 117 ? 5.953 3.85 -10.133 1 97.81 117 GLN B N 1
ATOM 2152 C CA . GLN B 1 117 ? 6.266 4.797 -9.07 1 97.81 117 GLN B CA 1
ATOM 2153 C C . GLN B 1 117 ? 5.215 5.898 -8.984 1 97.81 117 GLN B C 1
ATOM 2155 O O . GLN B 1 117 ? 4.762 6.246 -7.891 1 97.81 117 GLN B O 1
ATOM 2160 N N . GLU B 1 118 ? 4.824 6.422 -10.07 1 97.88 118 GLU B N 1
ATOM 2161 C CA . GLU B 1 118 ? 3.861 7.516 -10.078 1 97.88 118 GLU B CA 1
ATOM 2162 C C . GLU B 1 118 ? 2.496 7.055 -9.578 1 97.88 118 GLU B C 1
ATOM 2164 O O . GLU B 1 118 ? 1.815 7.781 -8.852 1 97.88 118 GLU B O 1
ATOM 2169 N N . ALA B 1 119 ? 2.082 5.883 -9.969 1 98.44 119 ALA B N 1
ATOM 2170 C CA . ALA B 1 119 ? 0.837 5.312 -9.461 1 98.44 119 ALA B CA 1
ATOM 2171 C C . ALA B 1 119 ? 0.905 5.125 -7.945 1 98.44 119 ALA B C 1
ATOM 2173 O O . ALA B 1 119 ? -0.07 5.383 -7.234 1 98.44 119 ALA B O 1
ATOM 2174 N N . TYR B 1 120 ? 2.082 4.66 -7.504 1 98.44 120 TYR B N 1
ATOM 2175 C CA . TYR B 1 120 ? 2.287 4.441 -6.074 1 98.44 120 TYR B CA 1
ATOM 2176 C C . TYR B 1 120 ? 2.18 5.754 -5.305 1 98.44 120 TYR B C 1
ATOM 2178 O O . TYR B 1 120 ? 1.511 5.82 -4.27 1 98.44 120 TYR B O 1
ATOM 2186 N N . LEU B 1 121 ? 2.723 6.805 -5.867 1 98.12 121 LEU B N 1
ATOM 2187 C CA . LEU B 1 121 ? 2.625 8.125 -5.258 1 98.12 121 LEU B CA 1
ATOM 2188 C C . LEU B 1 121 ? 1.174 8.586 -5.188 1 98.12 121 LEU B C 1
ATOM 2190 O O . LEU B 1 121 ? 0.742 9.141 -4.176 1 98.12 121 LEU B O 1
ATOM 2194 N N . ALA B 1 122 ? 0.452 8.367 -6.219 1 98 122 ALA B N 1
ATOM 2195 C CA . ALA B 1 122 ? -0.954 8.758 -6.258 1 98 122 ALA B CA 1
ATOM 2196 C C . ALA B 1 122 ? -1.754 8.039 -5.172 1 98 122 ALA B C 1
ATOM 2198 O O . ALA B 1 122 ? -2.605 8.648 -4.52 1 98 122 ALA B O 1
ATOM 2199 N N . VAL B 1 123 ? -1.441 6.816 -4.98 1 98.25 123 VAL B N 1
ATOM 2200 C CA . VAL B 1 123 ? -2.135 6.012 -3.98 1 98.25 123 VAL B CA 1
ATOM 2201 C C . VAL B 1 123 ? -1.815 6.539 -2.582 1 98.25 123 VAL B C 1
ATOM 2203 O O . VAL B 1 123 ? -2.715 6.723 -1.76 1 98.25 123 VAL B O 1
ATOM 2206 N N . LEU B 1 124 ? -0.554 6.801 -2.338 1 98.31 124 LEU B N 1
ATOM 2207 C CA . LEU B 1 124 ? -0.146 7.27 -1.018 1 98.31 124 LEU B CA 1
ATOM 2208 C C . LEU B 1 124 ? -0.681 8.672 -0.748 1 98.31 124 LEU B C 1
ATOM 2210 O O . LEU B 1 124 ? -1.038 9 0.386 1 98.31 124 LEU B O 1
ATOM 2214 N N . GLU B 1 125 ? -0.757 9.461 -1.739 1 97.75 125 GLU B N 1
ATOM 2215 C CA . GLU B 1 125 ? -1.331 10.797 -1.583 1 97.75 125 GLU B CA 1
ATOM 2216 C C . GLU B 1 125 ? -2.822 10.719 -1.265 1 97.75 125 GLU B C 1
ATOM 2218 O O . GLU B 1 125 ? -3.324 11.477 -0.433 1 97.75 125 GLU B O 1
ATOM 2223 N N . ALA B 1 126 ? -3.506 9.875 -1.968 1 98 126 ALA B N 1
ATOM 2224 C CA . ALA B 1 126 ? -4.926 9.68 -1.695 1 98 126 ALA B CA 1
ATOM 2225 C C . ALA B 1 126 ? -5.152 9.203 -0.263 1 98 126 ALA B C 1
ATOM 2227 O O . ALA B 1 126 ? -6.098 9.641 0.4 1 98 126 ALA B O 1
ATOM 2228 N N . ARG B 1 127 ? -4.293 8.328 0.181 1 97.69 127 ARG B N 1
ATOM 2229 C CA . ARG B 1 127 ? -4.375 7.867 1.562 1 97.69 127 ARG B CA 1
ATOM 2230 C C . ARG B 1 127 ? -4.133 9.016 2.539 1 97.69 127 ARG B C 1
ATOM 2232 O O . ARG B 1 127 ? -4.805 9.109 3.568 1 97.69 127 ARG B O 1
ATOM 2239 N N . ALA B 1 128 ? -3.152 9.812 2.221 1 98.19 128 ALA B N 1
ATOM 2240 C CA . ALA B 1 128 ? -2.889 10.984 3.043 1 98.19 128 ALA B CA 1
ATOM 2241 C C . ALA B 1 128 ? -4.109 11.898 3.102 1 98.19 128 ALA B C 1
ATOM 2243 O O . ALA B 1 128 ? -4.488 12.375 4.176 1 98.19 128 ALA B O 1
ATOM 2244 N N . ARG B 1 129 ? -4.73 12.164 1.983 1 98.19 129 ARG B N 1
ATOM 2245 C CA . ARG B 1 129 ? -5.926 13 1.933 1 98.19 129 ARG B CA 1
ATOM 2246 C C . ARG B 1 129 ? -7.039 12.422 2.799 1 98.19 129 ARG B C 1
ATOM 2248 O O . ARG B 1 129 ? -7.672 13.148 3.568 1 98.19 129 ARG B O 1
ATOM 2255 N N . ALA B 1 130 ? -7.234 11.156 2.619 1 97.38 130 ALA B N 1
ATOM 2256 C CA . ALA B 1 130 ? -8.289 10.508 3.395 1 97.38 130 ALA B CA 1
ATOM 2257 C C . ALA B 1 130 ? -8.031 10.648 4.891 1 97.38 130 ALA B C 1
ATOM 2259 O O . ALA B 1 130 ? -8.953 10.945 5.656 1 97.38 130 ALA B O 1
ATOM 2260 N N . THR B 1 131 ? -6.793 10.43 5.297 1 97.56 131 THR B N 1
ATOM 2261 C CA . THR B 1 131 ? -6.426 10.555 6.703 1 97.56 131 THR B CA 1
ATOM 2262 C C . THR B 1 131 ? -6.613 11.984 7.188 1 97.56 131 THR B C 1
ATOM 2264 O O . THR B 1 131 ? -7.176 12.219 8.258 1 97.56 131 THR B O 1
ATOM 2267 N N . LEU B 1 132 ? -6.156 12.914 6.387 1 98.31 132 LEU B N 1
ATOM 2268 C CA . LEU B 1 132 ? -6.25 14.32 6.762 1 98.31 132 LEU B CA 1
ATOM 2269 C C . LEU B 1 132 ? -7.707 14.758 6.867 1 98.31 132 LEU B C 1
ATOM 2271 O O . LEU B 1 132 ? -8.07 15.523 7.766 1 98.31 132 LEU B O 1
ATOM 2275 N N . ARG B 1 133 ? -8.508 14.32 5.953 1 97.38 133 ARG B N 1
ATOM 2276 C CA . ARG B 1 133 ? -9.922 14.664 6.016 1 97.38 133 ARG B CA 1
ATOM 2277 C C . ARG B 1 133 ? -10.531 14.242 7.352 1 97.38 133 ARG B C 1
ATOM 2279 O O . ARG B 1 133 ? -11.289 15 7.961 1 97.38 133 ARG B O 1
ATOM 2286 N N . ARG B 1 134 ? -10.156 13.078 7.848 1 95.12 134 ARG B N 1
ATOM 2287 C CA . ARG B 1 134 ? -10.672 12.555 9.109 1 95.12 134 ARG B CA 1
ATOM 2288 C C . ARG B 1 134 ? -10.102 13.312 10.297 1 95.12 134 ARG B C 1
ATOM 2290 O O . ARG B 1 134 ? -10.68 13.297 11.383 1 95.12 134 ARG B O 1
ATOM 2297 N N . HIS B 1 135 ? -8.969 14 10.07 1 97.12 135 HIS B N 1
ATOM 2298 C CA . HIS B 1 135 ? -8.273 14.664 11.164 1 97.12 135 HIS B CA 1
ATOM 2299 C C . HIS B 1 135 ? -8.141 16.156 10.898 1 97.12 135 HIS B C 1
ATOM 2301 O O . HIS B 1 135 ? -7.176 16.797 11.336 1 97.12 135 HIS B O 1
ATOM 2307 N N . TRP B 1 136 ? -9.062 16.656 10.18 1 97.12 136 TRP B N 1
ATOM 2308 C CA . TRP B 1 136 ? -8.922 18.047 9.727 1 97.12 136 TRP B CA 1
ATOM 2309 C C . TRP B 1 136 ? -9.016 19.016 10.906 1 97.12 136 TRP B C 1
ATOM 2311 O O . TRP B 1 136 ? -8.359 20.062 10.914 1 97.12 136 TRP B O 1
ATOM 2321 N N . ALA B 1 137 ? -9.836 18.688 11.906 1 96.69 137 ALA B N 1
ATOM 2322 C CA . ALA B 1 137 ? -9.93 19.547 13.094 1 96.69 137 ALA B CA 1
ATOM 2323 C C . ALA B 1 137 ? -8.578 19.672 13.781 1 96.69 137 ALA B C 1
ATOM 2325 O O . ALA B 1 137 ? -8.211 20.766 14.234 1 96.69 137 ALA B O 1
ATOM 2326 N N . GLU B 1 138 ? -7.863 18.562 13.883 1 98.12 138 GLU B N 1
ATOM 2327 C CA . GLU B 1 138 ? -6.523 18.609 14.453 1 98.12 138 GLU B CA 1
ATOM 2328 C C . GLU B 1 138 ? -5.594 19.484 13.625 1 98.12 138 GLU B C 1
ATOM 2330 O O . GLU B 1 138 ? -4.789 20.234 14.18 1 98.12 138 GLU B O 1
ATOM 2335 N N . VAL B 1 139 ? -5.746 19.422 12.336 1 98.44 139 VAL B N 1
ATOM 2336 C CA . VAL B 1 139 ? -4.934 20.25 11.438 1 98.44 139 VAL B CA 1
ATOM 2337 C C . VAL B 1 139 ? -5.203 21.719 11.703 1 98.44 139 VAL B C 1
ATOM 2339 O O . VAL B 1 139 ? -4.27 22.516 11.844 1 98.44 139 VAL B O 1
ATOM 2342 N N . GLU B 1 140 ? -6.453 22.031 11.859 1 97.62 140 GLU B N 1
ATOM 2343 C CA . GLU B 1 140 ? -6.852 23.422 12.062 1 97.62 140 GLU B CA 1
ATOM 2344 C C . GLU B 1 140 ? -6.344 23.953 13.406 1 97.62 140 GLU B C 1
ATOM 2346 O O . GLU B 1 140 ? -5.891 25.094 13.492 1 97.62 140 GLU B O 1
ATOM 2351 N N . VAL B 1 141 ? -6.383 23.125 14.359 1 97.94 141 VAL B N 1
ATOM 2352 C CA . VAL B 1 141 ? -5.957 23.547 15.695 1 97.94 141 VAL B CA 1
ATOM 2353 C C . VAL B 1 141 ? -4.441 23.75 15.711 1 97.94 141 VAL B C 1
ATOM 2355 O O . VAL B 1 141 ? -3.951 24.734 16.281 1 97.94 141 VAL B O 1
ATOM 2358 N N . VAL B 1 142 ? -3.732 22.906 15.133 1 98.25 142 VAL B N 1
ATOM 2359 C CA . VAL B 1 142 ? -2.281 23.047 15.055 1 98.25 142 VAL B CA 1
ATOM 2360 C C . VAL B 1 142 ? -1.924 24.266 14.211 1 98.25 142 VAL B C 1
ATOM 2362 O O . VAL B 1 142 ? -1.036 25.047 14.578 1 98.25 142 VAL B O 1
ATOM 2365 N N . ALA B 1 143 ? -2.621 24.453 13.117 1 97.88 143 ALA B N 1
ATOM 2366 C CA . ALA B 1 143 ? -2.389 25.594 12.258 1 97.88 143 ALA B CA 1
ATOM 2367 C C . ALA B 1 143 ? -2.619 26.906 13.008 1 97.88 143 ALA B C 1
ATOM 2369 O O . ALA B 1 143 ? -1.841 27.859 12.875 1 97.88 143 ALA B O 1
ATOM 2370 N N . ALA B 1 144 ? -3.666 26.922 13.75 1 97.19 144 ALA B N 1
ATOM 2371 C CA . ALA B 1 144 ? -3.957 28.094 14.562 1 97.19 144 ALA B CA 1
ATOM 2372 C C . ALA B 1 144 ? -2.828 28.375 15.555 1 97.19 144 ALA B C 1
ATOM 2374 O O . ALA B 1 144 ? -2.432 29.531 15.75 1 97.19 144 ALA B O 1
ATOM 2375 N N . GLY B 1 145 ? -2.344 27.281 16.156 1 97.19 145 GLY B N 1
ATOM 2376 C CA . GLY B 1 145 ? -1.205 27.422 17.047 1 97.19 145 GLY B CA 1
ATOM 2377 C C . GLY B 1 145 ? 0.031 27.969 16.359 1 97.19 145 GLY B C 1
ATOM 2378 O O . GLY B 1 145 ? 0.746 28.812 16.922 1 97.19 145 GLY B O 1
ATOM 2379 N N . LEU B 1 146 ? 0.243 27.547 15.195 1 97.25 146 LEU B N 1
ATOM 2380 C CA . LEU B 1 146 ? 1.386 28.031 14.422 1 97.25 146 LEU B CA 1
ATOM 2381 C C . LEU B 1 146 ? 1.252 29.516 14.117 1 97.25 146 LEU B C 1
ATOM 2383 O O . LEU B 1 146 ? 2.229 30.266 14.203 1 97.25 146 LEU B O 1
ATOM 2387 N N . ARG B 1 147 ? 0.101 29.906 13.766 1 96.19 147 ARG B N 1
ATOM 2388 C CA . ARG B 1 147 ? -0.121 31.312 13.445 1 96.19 147 ARG B CA 1
ATOM 2389 C C . ARG B 1 147 ? 0.06 32.188 14.688 1 96.19 147 ARG B C 1
ATOM 2391 O O . ARG B 1 147 ? 0.548 33.312 14.586 1 96.19 147 ARG B O 1
ATOM 2398 N N . GLU B 1 148 ? -0.278 31.625 15.773 1 96.31 148 GLU B N 1
ATOM 2399 C CA . GLU B 1 148 ? -0.188 32.375 17.031 1 96.31 148 GLU B CA 1
ATOM 2400 C C . GLU B 1 148 ? 1.249 32.438 17.531 1 96.31 148 GLU B C 1
ATOM 2402 O O . GLU B 1 148 ? 1.716 33.469 17.984 1 96.31 148 GLU B O 1
ATOM 2407 N N . HIS B 1 149 ? 1.993 31.344 17.438 1 96.5 149 HIS B N 1
ATOM 2408 C CA . HIS B 1 149 ? 3.266 31.234 18.141 1 96.5 149 HIS B CA 1
ATOM 2409 C C . HIS B 1 149 ? 4.434 31.172 17.172 1 96.5 149 HIS B C 1
ATOM 2411 O O . HIS B 1 149 ? 5.594 31.297 17.578 1 96.5 149 HIS B O 1
ATOM 2417 N N . GLY B 1 150 ? 4.137 30.984 15.953 1 96.31 150 GLY B N 1
ATOM 2418 C CA . GLY B 1 150 ? 5.18 30.891 14.945 1 96.31 150 GLY B CA 1
ATOM 2419 C C . GLY B 1 150 ? 5.824 29.516 14.883 1 96.31 150 GLY B C 1
ATOM 2420 O O . GLY B 1 150 ? 6.152 29.031 13.805 1 96.31 150 GLY B O 1
ATOM 2421 N N . THR B 1 151 ? 6.086 28.953 16.047 1 97.56 151 THR B N 1
ATOM 2422 C CA . THR B 1 151 ? 6.723 27.656 16.172 1 97.56 151 THR B CA 1
ATOM 2423 C C . THR B 1 151 ? 6.082 26.844 17.297 1 97.56 151 THR B C 1
ATOM 2425 O O . THR B 1 151 ? 5.688 27.391 18.312 1 97.56 151 THR B O 1
ATOM 2428 N N . LEU B 1 152 ? 5.926 25.578 17 1 98.19 152 LEU B N 1
ATOM 2429 C CA . LEU B 1 152 ? 5.453 24.625 17.984 1 98.19 152 LEU B CA 1
ATOM 2430 C C . LEU B 1 152 ? 6.426 23.453 18.125 1 98.19 152 LEU B C 1
ATOM 2432 O O . LEU B 1 152 ? 6.895 22.906 17.125 1 98.19 152 LEU B O 1
ATOM 2436 N N . ASP B 1 153 ? 6.781 23.109 19.359 1 97.31 153 ASP B N 1
ATOM 2437 C CA . ASP B 1 153 ? 7.566 21.891 19.531 1 97.31 153 ASP B CA 1
ATOM 2438 C C . ASP B 1 153 ? 6.668 20.656 19.531 1 97.31 153 ASP B C 1
ATOM 2440 O O . ASP B 1 153 ? 5.449 20.766 19.391 1 97.31 153 ASP B O 1
ATOM 2444 N N . ALA B 1 154 ? 7.332 19.531 19.656 1 96.44 154 ALA B N 1
ATOM 2445 C CA . ALA B 1 154 ? 6.605 18.266 19.547 1 96.44 154 ALA B CA 1
ATOM 2446 C C . ALA B 1 154 ? 5.547 18.156 20.641 1 96.44 154 ALA B C 1
ATOM 2448 O O . ALA B 1 154 ? 4.434 17.688 20.391 1 96.44 154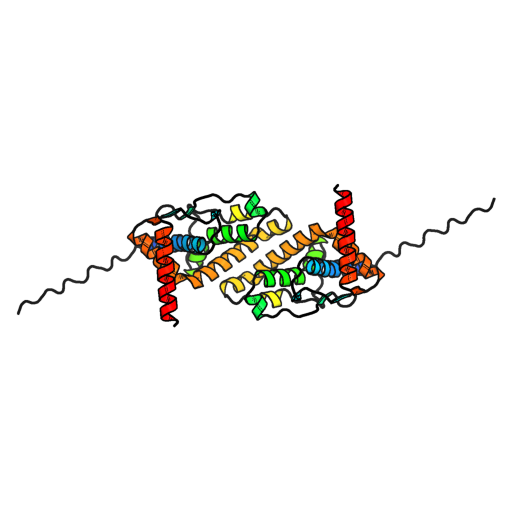 ALA B O 1
ATOM 2449 N N . GLN B 1 155 ? 5.863 18.562 21.812 1 96.69 155 GLN B N 1
ATOM 2450 C CA . GLN B 1 155 ? 4.945 18.453 22.938 1 96.69 155 GLN B CA 1
ATOM 2451 C C . GLN B 1 155 ? 3.746 19.375 22.781 1 96.69 155 GLN B C 1
ATOM 2453 O O . GLN B 1 155 ? 2.607 18.969 23.031 1 96.69 155 GLN B O 1
ATOM 2458 N N . ALA B 1 156 ? 4.027 20.578 22.391 1 97.69 156 ALA B N 1
ATOM 2459 C CA . ALA B 1 156 ? 2.945 21.547 22.172 1 97.69 156 ALA B CA 1
ATOM 2460 C C . ALA B 1 156 ? 2.004 21.062 21.078 1 97.69 156 ALA B C 1
ATOM 2462 O O . ALA B 1 156 ? 0.785 21.219 21.188 1 97.69 156 ALA B O 1
ATOM 2463 N N . THR B 1 157 ? 2.592 20.531 20.047 1 97.5 157 THR B N 1
ATOM 2464 C CA . THR B 1 157 ? 1.799 20 18.953 1 97.5 157 THR B CA 1
ATOM 2465 C C . THR B 1 157 ? 0.926 18.844 19.422 1 97.5 157 THR B C 1
ATOM 2467 O O . THR B 1 157 ? -0.274 18.812 19.141 1 97.5 157 THR B O 1
ATOM 2470 N N . ALA B 1 158 ? 1.498 17.922 20.156 1 97.19 158 ALA B N 1
ATOM 2471 C CA . ALA B 1 158 ? 0.769 16.766 20.672 1 97.19 158 ALA B CA 1
ATOM 2472 C C . ALA B 1 158 ? -0.385 17.203 21.562 1 97.19 158 ALA B C 1
ATOM 2474 O O . ALA B 1 158 ? -1.473 16.625 21.516 1 97.19 158 ALA B O 1
ATOM 2475 N N . HIS B 1 159 ? -0.151 18.156 22.328 1 96.38 159 HIS B N 1
ATOM 2476 C CA . HIS B 1 159 ? -1.171 18.672 23.234 1 96.38 159 HIS B CA 1
ATOM 2477 C C . HIS B 1 159 ? -2.357 19.234 22.453 1 96.38 159 HIS B C 1
ATOM 2479 O O . HIS B 1 159 ? -3.512 18.953 22.781 1 96.38 159 HIS B O 1
ATOM 2485 N N . ARG B 1 160 ? -2.045 19.969 21.469 1 96.56 160 ARG B N 1
ATOM 2486 C CA . ARG B 1 160 ? -3.096 20.562 20.656 1 96.56 160 ARG B CA 1
ATOM 2487 C C . ARG B 1 160 ? -3.908 19.5 19.938 1 96.56 160 ARG B C 1
ATOM 2489 O O . ARG B 1 160 ? -5.137 19.578 19.859 1 96.56 160 ARG B O 1
ATOM 2496 N N . ILE B 1 161 ? -3.242 18.5 19.422 1 96.75 161 ILE B N 1
ATOM 2497 C CA . ILE B 1 161 ? -3.924 17.406 18.75 1 96.75 161 ILE B CA 1
ATOM 2498 C C . ILE B 1 161 ? -4.828 16.672 19.734 1 96.75 161 ILE B C 1
ATOM 2500 O O . ILE B 1 161 ? -5.992 16.391 19.438 1 96.75 161 ILE B O 1
ATOM 2504 N N . SER B 1 162 ? -4.305 16.406 20.906 1 95.44 162 SER B N 1
ATOM 2505 C CA . SER B 1 162 ? -5.074 15.719 21.938 1 95.44 162 SER B CA 1
ATOM 2506 C C . SER B 1 162 ? -6.309 16.531 22.328 1 95.44 162 SER B C 1
ATOM 2508 O O . SER B 1 162 ? -7.383 15.961 22.547 1 95.44 162 SER B O 1
ATOM 2510 N N . CYS B 1 163 ? -6.133 17.797 22.406 1 93.19 163 CYS B N 1
ATOM 2511 C CA . CYS B 1 163 ? -7.246 18.672 22.75 1 93.19 163 CYS B CA 1
ATOM 2512 C C . CYS B 1 163 ? -8.336 18.625 21.688 1 93.19 163 CYS B C 1
ATOM 2514 O O . CYS B 1 163 ? -9.523 18.531 22 1 93.19 163 CYS B O 1
ATOM 2516 N N . ALA B 1 164 ? -7.898 18.703 20.469 1 93.31 164 ALA B N 1
ATOM 2517 C CA . ALA B 1 164 ? -8.852 18.609 19.359 1 93.31 164 ALA B CA 1
ATOM 2518 C C . ALA B 1 164 ? -9.594 17.281 19.375 1 93.31 164 ALA B C 1
ATOM 2520 O O . ALA B 1 164 ? -10.805 17.234 19.125 1 93.31 164 ALA B O 1
ATOM 2521 N N . GLN B 1 165 ? -8.891 16.172 19.656 1 90.44 165 GLN B N 1
ATOM 2522 C CA . GLN B 1 165 ? -9.5 14.836 19.734 1 90.44 165 GLN B CA 1
ATOM 2523 C C . GLN B 1 165 ? -10.484 14.742 20.891 1 90.44 165 GLN B C 1
ATOM 2525 O O . GLN B 1 165 ? -11.5 14.047 20.797 1 90.44 165 GLN B O 1
ATOM 2530 N N . GLY B 1 166 ? -10.141 15.328 22 1 85.38 166 GLY B N 1
ATOM 2531 C CA . GLY B 1 166 ? -11.031 15.352 23.141 1 85.38 166 GLY B CA 1
ATOM 2532 C C . GLY B 1 166 ? -12.336 16.062 22.875 1 85.38 166 GLY B C 1
ATOM 2533 O O . GLY B 1 166 ? -13.406 15.594 23.281 1 85.38 166 GLY B O 1
ATOM 2534 N N . ILE B 1 167 ? -12.281 17.141 22.203 1 77.56 167 ILE B N 1
ATOM 2535 C CA . ILE B 1 167 ? -13.469 17.906 21.859 1 77.56 167 ILE B CA 1
ATOM 2536 C C . ILE B 1 167 ? -14.367 17.109 20.938 1 77.56 167 ILE B C 1
ATOM 2538 O O . ILE B 1 167 ? -15.586 17.047 21.125 1 77.56 167 ILE B O 1
ATOM 2542 N N . ARG B 1 168 ? -13.812 16.484 20.031 1 72 168 ARG B N 1
ATOM 2543 C CA . ARG B 1 168 ? -14.562 15.656 19.094 1 72 168 ARG B CA 1
ATOM 2544 C C . ARG B 1 168 ? -15.281 14.523 19.828 1 72 168 ARG B C 1
ATOM 2546 O O . ARG B 1 168 ? -16.438 14.203 19.531 1 72 168 ARG B O 1
ATOM 2553 N N . ARG B 1 169 ? -14.586 13.891 20.75 1 71.56 169 ARG B N 1
ATOM 2554 C CA . ARG B 1 169 ? -15.164 12.781 21.5 1 71.56 169 ARG B CA 1
ATOM 2555 C C . ARG B 1 169 ? -16.328 13.25 22.375 1 71.56 169 ARG B C 1
ATOM 2557 O O . ARG B 1 169 ? -17.328 12.547 22.5 1 71.56 169 ARG B O 1
ATOM 2564 N N . THR B 1 170 ? -16.125 14.391 22.859 1 70.25 170 THR B N 1
ATOM 2565 C CA . THR B 1 170 ? -17.188 14.945 23.703 1 70.25 170 THR B CA 1
ATOM 2566 C C . THR B 1 170 ? -18.391 15.336 22.875 1 70.25 170 THR B C 1
ATOM 2568 O O . THR B 1 170 ? -19.531 15.18 23.312 1 70.25 170 THR B O 1
ATOM 2571 N N . LEU B 1 171 ? -18.172 15.781 21.688 1 63.94 171 LEU B N 1
ATOM 2572 C CA . LEU B 1 171 ? -19.266 16.188 20.812 1 63.94 171 LEU B CA 1
ATOM 2573 C C . LEU B 1 171 ? -19.969 14.969 20.234 1 63.94 171 LEU B C 1
ATOM 2575 O O . LEU B 1 171 ? -21.156 15.039 19.859 1 63.94 171 LEU B O 1
ATOM 2579 N N . LEU B 1 172 ? -19.344 13.883 20.094 1 59.75 172 LEU B N 1
ATOM 2580 C CA . LEU B 1 172 ? -19.922 12.672 19.516 1 59.75 172 LEU B CA 1
ATOM 2581 C C . LEU B 1 172 ? -20.578 11.82 20.594 1 59.75 172 LEU B C 1
ATOM 2583 O O . LEU B 1 172 ? -21.344 10.906 20.281 1 59.75 172 LEU B O 1
ATOM 2587 N N . ASN B 1 173 ? -20.25 11.961 21.828 1 53.56 173 ASN B N 1
ATOM 2588 C CA . ASN B 1 173 ? -20.938 11.297 22.922 1 53.56 173 ASN B CA 1
ATOM 2589 C C . ASN B 1 173 ? -22.078 12.164 23.469 1 53.56 173 ASN B C 1
ATOM 2591 O O . ASN B 1 173 ? -22.984 11.648 24.109 1 53.56 173 ASN B O 1
#

pLDDT: mean 88.6, std 16.21, range [34.53, 98.62]

Organism: Deinococcus geothermalis (strain DSM 11300 / CIP 105573 / AG-3a) (NCBI:txid319795)

InterPro domains:
  IPR037219 Peptidase M41-like [SSF140990] (27-156)

Sequence (346 aa):
MMTKAFTAPAPQTQIAPDLYLRSVLIAAEAVLAHLHPRAPLRFVCVALDGGVTFAAQPHPQALAMNRGLLEDVVLVALGRVAAARLLAVVPPPNEGGRDARALLASALTQPEEAEVQEAYLAVLEARARATLRRHWAEVEVVAAGLREHGTLDAQATAHRISCAQGIRRTLLNMMTKAFTAPAPQTQIAPDLYLRSVLIAAEAVLAHLHPRAPLRFVCVALDGGVTFAAQPHPQALAMNRGLLEDVVLVALGRVAAARLLAVVPPPNEGGRDARALLASALTQPEEAEVQEAYLAVLEARARATLRRHWAEVEVVAAGLREHGTLDAQATAHRISCAQGIRRTLLN

Radius of gyration: 27.35 Å; Cα contacts (8 Å, |Δi|>4): 470; chains: 2; bounding box: 53×119×63 Å

Solvent-accessible surface area (backbone atoms only — not comparable to full-atom values): 18286 Å² total; per-residue (Å²): 135,82,75,76,78,78,72,71,75,72,76,74,78,73,70,52,71,65,56,50,51,50,24,39,25,44,22,31,25,49,48,45,22,65,75,44,87,43,74,50,39,39,47,53,34,37,27,71,80,64,31,67,40,53,73,41,76,75,50,57,69,58,30,48,74,28,61,69,59,33,51,51,54,34,25,29,40,29,17,37,50,21,44,22,51,76,66,72,44,80,53,68,78,84,71,70,56,63,57,33,67,59,57,49,58,66,28,45,82,48,70,51,45,47,74,32,45,69,32,43,50,50,37,37,31,21,49,32,32,49,53,43,64,78,41,41,64,34,21,51,48,40,15,51,47,28,71,73,59,40,51,35,41,45,67,59,46,51,48,43,37,51,51,41,52,50,52,50,53,61,72,73,103,135,82,77,75,75,75,73,70,76,73,76,76,77,74,70,52,70,66,56,51,50,50,27,39,25,44,22,30,25,49,49,46,22,65,75,44,88,40,75,48,39,38,48,53,32,36,27,71,78,65,32,66,39,53,72,40,77,76,50,56,69,58,31,48,74,29,61,69,59,34,51,51,54,33,24,28,40,30,16,36,49,22,43,22,52,76,68,72,44,80,54,69,77,84,72,70,57,62,56,33,68,61,56,48,58,65,28,46,81,46,69,49,44,48,73,33,44,67,33,45,51,50,36,37,32,20,49,33,33,46,52,42,65,77,41,41,64,34,20,50,49,41,15,52,47,27,71,72,60,40,50,35,42,47,65,59,46,50,50,40,38,50,51,42,53,50,53,51,53,58,72,74,104

Nearest PDB structures (foldseek):
  8xks-assembly1_G  TM=7.395E-01  e=6.063E-05  Chlamydomonas reinhardtii
  8xqx-assembly1_C  TM=7.401E-01  e=4.681E-05  Chlamydomonas reinhardtii
  8xqx-assembly1_B  TM=7.274E-01  e=4.930E-05  Chlamydomonas reinhardtii
  6az0-assembly1_B  TM=6.709E-01  e=5.328E-04  Saccharomyces cerevisiae RM11-1a
  2ce7-assembly1_B  TM=7.430E-01  e=7.460E-03  Thermotoga maritima

Secondary structure (DSSP, 8-state):
----------------HHHHHHHHHHHHHHHHHHHS--GGG-EEEEETTTEEEESSPPPHHHHHH-HHHHHHHHHHHTHHHHHHHHTT-PPPP--SS--HHHHHHHH--SHHHHTTHHHHHHHHHHHHHHHHHHTHHHHHHHHHHHHHHSEEEHHHHHHHHHHHHHHHHHHH-/----------------HHHHHHHHHHHHHHHHHHHS--GGG-EEEEETTTEEEESSPPPHHHHHH-HHHHHHHHHHHTHHHHHHHHTT-PPPP--SS--HHHHHHHH--SHHHHTTHHHHHHHHHHHHHHHHHHTHHHHHHHHHHHHHHSEEEHHHHHHHHHHHHHHHHHHH-

Foldseek 3Di:
DPPPPPPPDDPPPPPDPVLLLLLLLLLQLLVLLVVDPDQQSAFFKAFSPQGTHTPDHDDLVVLLVDVVVLLSQLLSLCRSVLRCVVVPHHRDDSDNGDDSLVSQCSNPPDPVVNVCSVVSSVVSSVVSNVVCVVQVQLSNQSSVVCVVPRMDGPVRSVVSSVVSVVVVVVVVD/DPPPPPPPPDPPPPPPPVLLLLLLLLLQLLVLLVVDPDQQSAFFKAFSPQGTHTPDHDDLVVLLVDVVVLLSQLLSLCRSVLRCVVVPHHRDDSDNGDDSLVSQCSNCPDPVCNVCSVVSSVVSSVVSNVVCVVQVQLSNQSSVVCVVPRMDGPVRSVVSSVVSVVVVVVVVD